Protein AF-A0AAD5PNC0-F1 (afdb_monomer)

Sequence (189 aa):
MVTRWDTAGAMARGTLNNCGHGKTPWGTYLGCEENWAYYFQTTGEGPALTAKELASRKRYGVAAAAPAAGSTKSVSQGWHTVSSTDDRFARWNLAAVGANAEKDFRNEANTFGFNVEIDPLAPNSTPAKRVAMGRFAHEAAVCSLPVAGQPLAFYMGCDARNEYIYKFVSTAVWDPRDVGGGWPLATST

Radius of gyration: 18.35 Å; Cα contacts (8 Å, |Δi|>4): 397; chains: 1; bounding box: 43×33×50 Å

Nearest PDB structures (foldseek):
  3zwu-assembly2_B  TM=8.966E-01  e=4.850E-12  Pseudomonas fluorescens Pf0-1
  3hb2-assembly1_P  TM=5.951E-01  e=4.866E+00  Dickeya chrysanthemi
  1go7-assembly1_P-2  TM=5.955E-01  e=5.175E+00  Dickeya chrysanthemi
  3hda-assembly1_P  TM=5.869E-01  e=6.624E+00  Dickeya chrysanthemi

pLDDT: mean 92.08, std 11.6, range [25.3, 98.81]

InterPro domains:
  IPR008557 Alkaline phosphatase PhoX [PF05787] (3-175)

Organism: NCBI:txid1820382

Structure (mmCIF, N/CA/C/O backbone):
data_AF-A0AAD5PNC0-F1
#
_entry.id   AF-A0AAD5PNC0-F1
#
loop_
_atom_site.group_PDB
_atom_site.id
_atom_site.type_symbol
_atom_site.label_atom_id
_atom_site.label_alt_id
_atom_site.label_comp_id
_atom_site.label_asym_id
_atom_site.label_entity_id
_atom_site.label_seq_id
_atom_site.pdbx_PDB_ins_code
_atom_site.Cartn_x
_atom_site.Cartn_y
_atom_site.Cartn_z
_atom_site.occupancy
_atom_site.B_iso_or_equiv
_atom_site.auth_seq_id
_atom_site.auth_comp_id
_atom_site.auth_asym_id
_atom_site.auth_atom_id
_atom_site.pdbx_PDB_model_num
ATOM 1 N N . MET A 1 1 ? 5.253 -10.882 0.617 1.00 87.56 1 MET A N 1
ATOM 2 C CA . MET A 1 1 ? 5.609 -10.961 -0.819 1.00 87.56 1 MET A CA 1
ATOM 3 C C . MET A 1 1 ? 7.112 -10.818 -0.970 1.00 87.56 1 MET A C 1
ATOM 5 O O . MET A 1 1 ? 7.642 -9.862 -0.433 1.00 87.56 1 MET A O 1
ATOM 9 N N . VAL A 1 2 ? 7.772 -11.728 -1.691 1.00 94.75 2 VAL A N 1
ATOM 10 C CA . VAL A 1 2 ? 9.229 -11.694 -1.917 1.00 94.75 2 VAL A CA 1
ATOM 11 C C . VAL A 1 2 ? 9.634 -10.461 -2.729 1.00 94.75 2 VAL A C 1
ATOM 13 O O . VAL A 1 2 ? 9.080 -10.232 -3.812 1.00 94.75 2 VAL A O 1
ATOM 16 N N . THR A 1 3 ? 10.620 -9.716 -2.235 1.00 95.38 3 THR A N 1
ATOM 17 C CA . THR A 1 3 ? 11.339 -8.655 -2.957 1.00 95.38 3 THR A CA 1
ATOM 18 C C . THR A 1 3 ? 12.850 -8.831 -2.784 1.00 95.38 3 THR A C 1
ATOM 20 O O . THR A 1 3 ? 13.307 -9.640 -1.977 1.00 95.38 3 THR A O 1
ATOM 23 N N . ARG A 1 4 ? 13.647 -8.041 -3.510 1.00 95.12 4 ARG A N 1
ATOM 24 C CA . ARG A 1 4 ? 15.101 -7.966 -3.311 1.00 95.12 4 ARG A CA 1
ATOM 25 C C . ARG A 1 4 ? 15.502 -7.457 -1.922 1.00 95.12 4 ARG A C 1
ATOM 27 O O . ARG A 1 4 ? 16.571 -7.814 -1.441 1.00 95.12 4 ARG A O 1
ATOM 34 N N . TRP A 1 5 ? 14.675 -6.622 -1.289 1.00 94.50 5 TRP A N 1
ATOM 35 C CA . TRP A 1 5 ? 14.937 -6.120 0.064 1.00 94.50 5 TRP A CA 1
ATOM 36 C C . TRP A 1 5 ? 14.574 -7.141 1.143 1.00 94.50 5 TRP A C 1
ATOM 38 O O . TRP A 1 5 ? 15.310 -7.290 2.114 1.00 94.50 5 TRP A O 1
ATOM 48 N N . ASP A 1 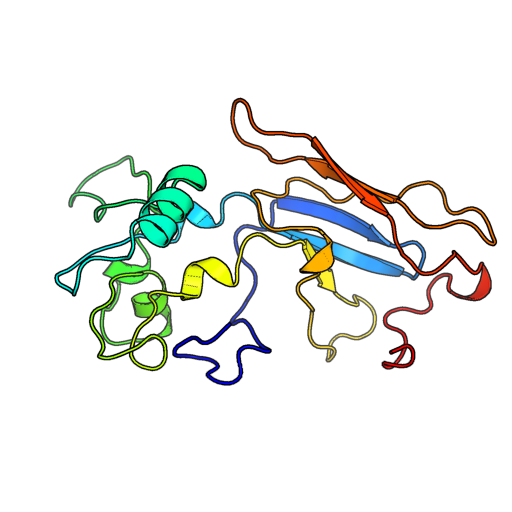6 ? 13.446 -7.829 0.977 1.00 95.56 6 ASP A N 1
ATOM 49 C CA . ASP A 1 6 ? 12.969 -8.819 1.933 1.00 95.56 6 ASP A CA 1
ATOM 50 C C . ASP A 1 6 ? 12.471 -10.078 1.221 1.00 95.56 6 ASP A C 1
ATOM 52 O O . ASP A 1 6 ? 11.394 -10.114 0.613 1.00 95.56 6 ASP A O 1
ATOM 56 N N . THR A 1 7 ? 13.264 -11.140 1.335 1.00 95.94 7 THR A N 1
ATOM 57 C CA . THR A 1 7 ? 12.972 -12.427 0.711 1.00 95.94 7 THR A CA 1
ATOM 58 C C . THR A 1 7 ? 11.982 -13.271 1.514 1.00 95.94 7 THR A C 1
ATOM 60 O O . THR A 1 7 ? 11.356 -14.159 0.941 1.00 95.94 7 THR A O 1
ATOM 63 N N . ALA A 1 8 ? 11.758 -12.971 2.800 1.00 95.50 8 ALA A N 1
ATOM 64 C CA . ALA A 1 8 ? 10.687 -13.585 3.590 1.00 95.50 8 ALA A CA 1
ATOM 65 C C . ALA A 1 8 ? 9.321 -12.954 3.267 1.00 95.50 8 ALA A C 1
ATOM 67 O O . ALA A 1 8 ? 8.271 -13.586 3.394 1.00 95.50 8 ALA A O 1
ATOM 68 N N . GLY A 1 9 ? 9.335 -11.704 2.800 1.00 92.56 9 GLY A N 1
ATOM 69 C CA . GLY A 1 9 ? 8.161 -10.974 2.352 1.00 92.56 9 GLY A CA 1
ATOM 70 C C .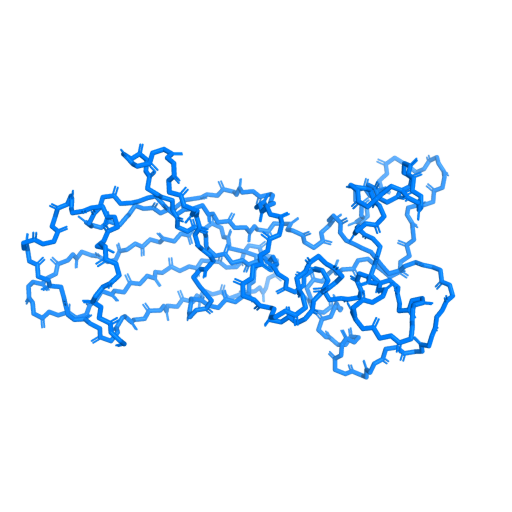 GLY A 1 9 ? 7.217 -10.544 3.473 1.00 92.56 9 GLY A C 1
ATOM 71 O O . GLY A 1 9 ? 6.010 -10.443 3.229 1.00 92.56 9 GLY A O 1
ATOM 72 N N . ALA A 1 10 ? 7.764 -10.314 4.662 1.00 91.81 10 ALA A N 1
ATOM 73 C CA . ALA A 1 10 ? 7.092 -9.783 5.840 1.00 91.81 10 ALA A CA 1
ATOM 74 C C . ALA A 1 10 ? 7.207 -8.249 5.950 1.00 91.81 10 ALA A C 1
ATOM 76 O O . ALA A 1 10 ? 6.440 -7.626 6.680 1.00 91.81 10 ALA A O 1
ATOM 77 N N . MET A 1 11 ? 8.139 -7.636 5.219 1.00 93.62 11 MET A N 1
ATOM 78 C CA . MET A 1 11 ? 8.547 -6.243 5.356 1.00 93.62 11 MET A CA 1
ATOM 79 C C . MET A 1 11 ? 8.482 -5.495 4.023 1.00 93.62 11 MET A C 1
ATOM 81 O O . MET A 1 11 ? 8.670 -6.049 2.941 1.00 93.62 11 MET A O 1
ATOM 85 N N . ALA A 1 12 ? 8.261 -4.187 4.122 1.00 94.38 12 ALA A N 1
ATOM 86 C CA . ALA A 1 12 ? 8.334 -3.245 3.013 1.00 94.38 12 ALA A CA 1
ATOM 87 C C . ALA A 1 12 ? 9.294 -2.107 3.372 1.00 94.38 12 ALA A C 1
ATOM 89 O O . ALA A 1 12 ? 9.428 -1.741 4.542 1.00 94.38 12 ALA A O 1
ATOM 90 N N . ARG A 1 13 ? 9.953 -1.511 2.373 1.00 94.12 13 ARG A N 1
ATOM 91 C CA . ARG A 1 13 ? 10.908 -0.419 2.600 1.00 94.12 13 ARG A CA 1
ATOM 92 C C . ARG A 1 13 ? 10.257 0.948 2.390 1.00 94.12 13 ARG A C 1
ATOM 94 O O . ARG A 1 13 ? 10.523 1.635 1.399 1.00 94.12 13 ARG A O 1
ATOM 101 N N . GLY A 1 14 ? 9.460 1.360 3.372 1.00 95.38 14 GLY A N 1
ATOM 102 C CA . GLY A 1 14 ? 8.904 2.708 3.490 1.00 95.38 14 GLY A CA 1
ATOM 103 C C . GLY A 1 14 ? 7.400 2.811 3.234 1.00 95.38 14 GLY A C 1
ATOM 104 O O . GLY A 1 14 ? 6.691 1.824 3.036 1.00 95.38 14 GLY A O 1
ATOM 105 N N . THR A 1 15 ? 6.931 4.053 3.250 1.00 97.50 15 THR A N 1
ATOM 106 C CA . THR A 1 15 ? 5.585 4.467 2.853 1.00 97.50 15 THR A CA 1
ATOM 107 C C . THR A 1 15 ? 5.706 5.554 1.793 1.00 97.50 15 THR A C 1
ATOM 109 O O . THR A 1 15 ? 6.701 6.283 1.788 1.00 97.50 15 THR A O 1
ATOM 112 N N . LEU A 1 16 ? 4.761 5.619 0.859 1.00 94.50 16 LEU A N 1
ATOM 113 C CA . LEU A 1 16 ? 4.877 6.474 -0.318 1.00 94.50 16 LEU A CA 1
ATOM 114 C C . LEU A 1 16 ? 3.578 7.201 -0.633 1.00 94.50 16 LEU A C 1
ATOM 116 O O . LEU A 1 16 ? 2.513 6.593 -0.637 1.00 94.50 16 LEU A O 1
ATOM 120 N N . ASN A 1 17 ? 3.716 8.482 -0.976 1.00 96.62 17 ASN A N 1
ATOM 121 C CA . ASN A 1 17 ? 2.627 9.353 -1.412 1.00 96.62 17 ASN A CA 1
ATOM 122 C C . ASN A 1 17 ? 1.400 9.264 -0.492 1.00 96.62 17 ASN A C 1
ATOM 124 O O . ASN A 1 17 ? 0.310 8.856 -0.895 1.00 96.62 17 ASN A O 1
ATOM 128 N N . ASN A 1 18 ? 1.651 9.555 0.785 1.00 97.81 18 ASN A N 1
ATOM 129 C CA . ASN A 1 18 ? 0.642 9.547 1.828 1.00 97.81 18 ASN A CA 1
ATOM 130 C C . ASN A 1 18 ? -0.300 10.742 1.638 1.00 97.81 18 ASN A C 1
ATOM 132 O O . ASN A 1 18 ? 0.151 11.878 1.777 1.00 97.81 18 ASN A O 1
ATOM 136 N N . CYS A 1 19 ? -1.567 10.474 1.320 1.00 97.19 19 CYS A N 1
ATOM 137 C CA . CYS A 1 19 ? -2.571 11.502 1.056 1.00 97.19 19 CYS A CA 1
ATOM 138 C C . CYS A 1 19 ? -3.332 11.870 2.341 1.00 97.19 19 CYS A C 1
ATOM 140 O O . CYS A 1 19 ? -2.773 12.499 3.243 1.00 97.19 19 CYS A O 1
ATOM 142 N N . GLY A 1 20 ? -4.592 11.458 2.461 1.00 97.44 20 GLY A N 1
ATOM 143 C CA . GLY A 1 20 ? -5.371 11.620 3.675 1.00 97.44 20 GLY A CA 1
ATOM 144 C C . GLY A 1 20 ? -5.015 10.598 4.752 1.00 97.44 20 GLY A C 1
ATOM 145 O O . GLY A 1 20 ? -3.956 9.956 4.768 1.00 97.44 20 GLY A O 1
ATOM 146 N N . HIS A 1 21 ? -5.913 10.488 5.727 1.00 98.19 21 HIS A N 1
ATOM 147 C CA . HIS A 1 21 ? -5.627 9.772 6.959 1.00 98.19 21 HIS A CA 1
ATOM 148 C C . HIS A 1 21 ? -6.852 9.098 7.574 1.00 98.19 21 HIS A C 1
ATOM 150 O O . HIS A 1 21 ? -7.992 9.268 7.139 1.00 98.19 21 HIS A O 1
ATOM 156 N N . GLY A 1 22 ? -6.585 8.340 8.630 1.00 98.00 22 GLY A N 1
ATOM 157 C CA . GLY A 1 22 ? -7.566 7.817 9.562 1.00 98.00 22 GLY A CA 1
ATOM 158 C C . GLY A 1 22 ? -7.067 7.926 10.995 1.00 98.00 22 GLY A C 1
ATOM 159 O O . GLY A 1 22 ? -5.863 7.955 11.257 1.00 98.00 22 GLY A O 1
ATOM 160 N N . LYS A 1 23 ? -8.008 7.960 11.934 1.00 96.94 23 LYS A N 1
ATOM 161 C CA . LYS A 1 23 ? -7.734 7.829 13.363 1.00 96.94 23 LYS A CA 1
ATOM 162 C C . LYS A 1 23 ? -8.461 6.599 13.873 1.00 96.94 23 LYS A C 1
ATOM 164 O O . LYS A 1 23 ? -9.669 6.465 13.665 1.00 96.94 23 LYS A O 1
ATOM 169 N N . THR A 1 24 ? -7.740 5.717 14.547 1.00 97.00 24 THR A N 1
ATOM 170 C CA . THR A 1 24 ? -8.355 4.558 15.190 1.00 97.00 24 THR A CA 1
ATOM 171 C C . THR A 1 24 ? -8.864 4.943 16.585 1.00 97.00 24 THR A C 1
ATOM 173 O O . THR A 1 24 ? -8.298 5.831 17.237 1.00 97.00 24 THR A O 1
ATOM 176 N N . PRO A 1 25 ? -9.938 4.306 17.082 1.00 95.31 25 PRO A N 1
ATOM 177 C CA . PRO A 1 25 ? -10.445 4.582 18.425 1.00 95.31 25 PRO A CA 1
ATOM 178 C C . PRO A 1 25 ? -9.477 4.113 19.525 1.00 95.31 25 PRO A C 1
ATOM 180 O O . PRO A 1 25 ? -9.522 4.639 20.636 1.00 95.31 25 PRO A O 1
ATOM 183 N N . TRP A 1 26 ? -8.553 3.200 19.204 1.00 95.31 26 TRP A N 1
ATOM 184 C CA . TRP A 1 26 ? -7.473 2.778 20.098 1.00 95.31 26 TRP A CA 1
ATOM 185 C C . TRP A 1 26 ? -6.240 3.699 20.073 1.00 95.31 26 TRP A C 1
ATOM 187 O O . TRP A 1 26 ? -5.290 3.468 20.810 1.00 95.31 26 TRP A O 1
ATOM 197 N N . GLY A 1 27 ? -6.259 4.800 19.314 1.00 95.38 27 GLY A N 1
ATOM 198 C CA . GLY A 1 27 ? -5.269 5.878 19.447 1.00 95.38 27 GLY A CA 1
ATOM 199 C C . GLY A 1 27 ? -4.085 5.829 18.478 1.00 95.38 27 GLY A C 1
ATOM 200 O O . GLY A 1 27 ? -3.122 6.565 18.672 1.00 95.38 27 GLY A O 1
ATOM 201 N N . THR A 1 28 ? -4.160 5.027 17.418 1.00 97.19 28 THR A N 1
ATOM 202 C CA . THR A 1 28 ? -3.161 4.998 16.339 1.00 97.19 28 THR A CA 1
ATOM 203 C C . THR A 1 28 ? -3.594 5.834 15.130 1.00 97.19 28 THR A C 1
ATOM 205 O O . THR A 1 28 ? -4.766 6.196 14.955 1.00 97.19 28 THR A O 1
ATOM 208 N N . TYR A 1 29 ? -2.615 6.171 14.293 1.00 97.62 29 TYR A N 1
ATOM 209 C CA . TYR A 1 29 ? -2.784 6.918 13.051 1.00 97.62 29 TYR A CA 1
ATOM 210 C C . TYR A 1 29 ? -2.754 5.974 11.849 1.00 97.62 29 TYR A C 1
ATOM 212 O O . TYR A 1 29 ? -1.918 5.076 11.793 1.00 97.62 29 TYR A O 1
ATOM 220 N N . LEU A 1 30 ? -3.621 6.208 10.864 1.00 98.38 30 LEU A N 1
ATOM 221 C CA . LEU A 1 30 ? -3.577 5.548 9.561 1.00 98.38 30 LEU A CA 1
ATOM 222 C C . LEU A 1 30 ? -3.129 6.557 8.501 1.00 98.38 30 LEU A C 1
ATOM 224 O O . LEU A 1 30 ? -3.835 7.528 8.248 1.00 98.38 30 LEU A O 1
ATOM 228 N N . GLY A 1 31 ? -1.981 6.318 7.870 1.00 98.31 31 GLY A N 1
ATOM 229 C CA . GLY A 1 31 ? -1.562 7.018 6.655 1.00 98.31 31 GLY A CA 1
ATOM 230 C C . GLY A 1 31 ? -2.006 6.250 5.413 1.00 98.31 31 GLY A C 1
ATOM 231 O O . GLY A 1 31 ? -1.842 5.033 5.363 1.00 98.31 31 GLY A O 1
ATOM 232 N N . CYS A 1 32 ? -2.536 6.946 4.409 1.00 98.69 32 CYS A N 1
ATOM 233 C CA . CYS A 1 32 ? -3.150 6.312 3.239 1.00 98.69 32 CYS A CA 1
ATOM 234 C C . CYS A 1 32 ? -2.257 6.476 2.003 1.00 98.69 32 CYS A C 1
ATOM 236 O O . CYS A 1 32 ? -1.975 7.600 1.600 1.00 98.69 32 CYS A O 1
ATOM 238 N N . GLU A 1 33 ? -1.749 5.378 1.438 1.00 98.69 33 GLU A N 1
ATOM 239 C CA . GLU A 1 33 ? -0.943 5.428 0.210 1.00 98.69 33 GLU A CA 1
ATOM 240 C C . GLU A 1 33 ? -1.842 5.500 -1.024 1.00 98.69 33 GLU A C 1
ATOM 242 O O . GLU A 1 33 ? -2.539 4.535 -1.349 1.00 98.69 33 GLU A O 1
ATOM 247 N N . GLU A 1 34 ? -1.785 6.620 -1.738 1.00 97.94 34 GLU A N 1
ATOM 248 C CA . GLU A 1 34 ? -2.728 6.929 -2.811 1.00 97.94 34 GLU A CA 1
ATOM 249 C C . GLU A 1 34 ? -2.067 6.771 -4.190 1.00 97.94 34 GLU A C 1
ATOM 251 O O . GLU A 1 34 ? -2.058 5.694 -4.789 1.00 97.94 34 GLU A O 1
ATOM 256 N N . ASN A 1 35 ? -1.410 7.824 -4.668 1.00 96.88 35 ASN A N 1
ATOM 257 C CA . ASN A 1 35 ? -0.776 7.894 -5.980 1.00 96.88 35 ASN A CA 1
ATOM 258 C C . ASN A 1 35 ? 0.626 7.236 -6.000 1.00 96.88 35 ASN A C 1
ATOM 260 O O . ASN A 1 35 ? 1.593 7.788 -6.534 1.00 96.88 35 ASN A O 1
ATOM 264 N N . TRP A 1 36 ? 0.767 6.052 -5.390 1.00 96.94 36 TRP A N 1
ATOM 265 C CA . TRP A 1 36 ? 2.033 5.307 -5.288 1.00 96.94 36 TRP A CA 1
ATOM 266 C C . TRP A 1 36 ? 2.512 4.767 -6.643 1.00 96.94 36 TRP A C 1
ATOM 268 O O . TRP A 1 36 ? 3.716 4.665 -6.876 1.00 96.94 36 TRP A O 1
ATOM 278 N N . ALA A 1 37 ? 1.591 4.439 -7.556 1.00 96.00 37 ALA A N 1
ATOM 279 C CA . ALA A 1 37 ? 1.919 3.823 -8.842 1.00 96.00 37 ALA A CA 1
ATOM 280 C C . ALA A 1 37 ? 2.788 4.727 -9.728 1.00 96.00 37 ALA A C 1
ATOM 282 O O . ALA A 1 37 ? 3.638 4.220 -10.457 1.00 96.00 37 ALA A O 1
ATOM 283 N N . TYR A 1 38 ? 2.644 6.051 -9.604 1.00 94.19 38 TYR A N 1
ATOM 284 C CA . TYR A 1 38 ? 3.400 7.034 -10.387 1.00 94.19 38 TYR A CA 1
ATOM 285 C C . TYR A 1 38 ? 4.884 7.103 -10.027 1.00 94.19 38 TYR A C 1
ATOM 287 O O . TYR A 1 38 ? 5.657 7.738 -10.732 1.00 94.19 38 TYR A O 1
ATOM 295 N N . TYR A 1 39 ? 5.326 6.463 -8.951 1.00 95.56 39 TYR A N 1
ATOM 296 C CA . TYR A 1 39 ? 6.754 6.382 -8.631 1.00 95.56 39 TYR A CA 1
ATOM 297 C C . TYR A 1 39 ? 7.419 5.186 -9.295 1.00 95.56 39 TYR A C 1
ATOM 299 O O . TYR A 1 39 ? 8.643 5.132 -9.378 1.00 95.56 39 TYR A O 1
ATOM 307 N N . PHE A 1 40 ? 6.615 4.236 -9.768 1.00 95.75 40 PHE A N 1
ATOM 308 C CA . PHE A 1 40 ? 7.084 3.004 -10.358 1.00 95.75 40 PHE A CA 1
ATOM 309 C C . PHE A 1 40 ? 6.898 2.993 -11.860 1.00 95.75 40 PHE A C 1
ATOM 311 O O . PHE A 1 40 ? 6.018 3.623 -12.446 1.00 95.75 40 PHE A O 1
ATOM 318 N N . GLN A 1 41 ? 7.736 2.191 -12.487 1.00 92.88 41 GLN A N 1
ATOM 319 C CA . GLN A 1 41 ? 7.752 2.055 -13.925 1.00 92.88 41 GLN A CA 1
ATOM 320 C C . GLN A 1 41 ? 8.426 0.754 -14.312 1.00 92.88 41 GLN A C 1
ATOM 322 O O . GLN A 1 41 ? 9.256 0.231 -13.578 1.00 92.88 41 GLN A O 1
ATOM 327 N N . THR A 1 42 ? 8.078 0.229 -15.476 1.00 89.50 42 THR A N 1
ATOM 328 C CA . THR A 1 42 ? 8.695 -0.982 -16.017 1.00 89.50 42 THR A CA 1
ATOM 329 C C . THR A 1 42 ? 9.610 -0.577 -17.166 1.00 89.50 42 THR A C 1
ATOM 331 O O . THR A 1 42 ? 9.104 -0.209 -18.220 1.00 89.50 42 THR A O 1
ATOM 334 N N . THR A 1 43 ? 10.933 -0.581 -16.968 1.00 80.62 43 THR A N 1
ATOM 335 C CA . THR A 1 43 ? 11.895 -0.136 -17.994 1.00 80.62 43 THR A CA 1
ATOM 336 C C . THR A 1 43 ? 13.113 -1.037 -18.122 1.00 80.62 43 THR A C 1
ATOM 338 O O . THR A 1 43 ? 13.647 -1.533 -17.137 1.00 80.62 43 THR A O 1
ATOM 341 N N . GLY A 1 44 ? 13.605 -1.196 -19.348 1.00 72.00 44 GLY A N 1
ATOM 342 C CA . GLY A 1 44 ? 14.739 -2.069 -19.651 1.00 72.00 44 GLY A CA 1
ATOM 343 C C . GLY A 1 44 ? 14.316 -3.448 -20.150 1.00 72.00 44 GLY A C 1
ATOM 344 O O . GLY A 1 44 ? 13.130 -3.780 -20.202 1.00 72.00 44 GLY A O 1
ATOM 345 N N . GLU A 1 45 ? 15.311 -4.228 -20.558 1.00 71.62 45 GLU A N 1
ATOM 346 C CA . GLU A 1 45 ? 15.129 -5.563 -21.121 1.00 71.62 45 GLU A CA 1
ATOM 347 C C . GLU A 1 45 ? 15.105 -6.619 -20.011 1.00 71.62 45 GLU A C 1
ATOM 349 O O . GLU A 1 45 ? 15.951 -6.640 -19.121 1.00 71.62 45 GLU A O 1
ATOM 354 N N . GLY A 1 46 ? 14.119 -7.506 -20.062 1.00 76.06 46 GLY A N 1
ATOM 355 C CA . GLY A 1 46 ? 13.978 -8.655 -19.175 1.00 76.06 46 GLY A CA 1
ATOM 356 C C . GLY A 1 46 ? 12.925 -9.612 -19.738 1.00 76.06 46 GLY A C 1
ATOM 357 O O . GLY A 1 46 ? 12.217 -9.247 -20.682 1.00 76.06 46 GLY A O 1
ATOM 358 N N . PRO A 1 47 ? 12.801 -10.839 -19.202 1.00 82.38 47 PRO A N 1
ATOM 359 C CA . PRO A 1 47 ? 11.709 -11.736 -19.544 1.00 82.38 47 PRO A CA 1
ATOM 360 C C . PRO A 1 47 ? 10.352 -11.037 -19.439 1.00 82.38 47 PRO A C 1
ATOM 362 O O . PRO A 1 47 ? 10.116 -10.201 -18.561 1.00 82.38 47 PRO A O 1
ATOM 365 N N . ALA A 1 48 ? 9.445 -11.421 -20.335 1.00 82.50 48 ALA A N 1
ATOM 366 C CA . ALA A 1 48 ? 8.077 -10.937 -20.306 1.00 82.50 48 ALA A CA 1
ATOM 367 C C . ALA A 1 48 ? 7.418 -11.289 -18.964 1.00 82.50 48 ALA A C 1
ATOM 369 O O . ALA A 1 48 ? 7.495 -12.423 -18.487 1.00 82.50 48 ALA A O 1
ATOM 370 N N . LEU A 1 49 ? 6.747 -10.303 -18.372 1.00 85.44 49 LEU A N 1
ATOM 371 C CA . LEU A 1 49 ? 5.893 -10.516 -17.210 1.00 85.44 49 LEU A CA 1
ATOM 372 C C . LEU A 1 49 ? 4.705 -11.399 -17.589 1.00 85.44 49 LEU A C 1
ATOM 374 O O . LEU A 1 49 ? 4.252 -11.414 -18.737 1.00 85.44 49 LEU A O 1
ATOM 378 N N . THR A 1 50 ? 4.144 -12.090 -16.605 1.00 90.69 50 THR A N 1
ATOM 379 C CA . THR A 1 50 ? 2.915 -12.853 -16.806 1.00 90.69 50 THR A CA 1
ATOM 380 C C . THR A 1 50 ? 1.754 -11.928 -17.183 1.00 90.69 50 THR A C 1
ATOM 382 O O . THR A 1 50 ? 1.699 -10.754 -16.802 1.00 90.69 50 THR A O 1
ATOM 385 N N . ALA A 1 51 ? 0.750 -12.473 -17.875 1.00 93.94 51 ALA A N 1
ATOM 386 C CA . ALA A 1 51 ? -0.4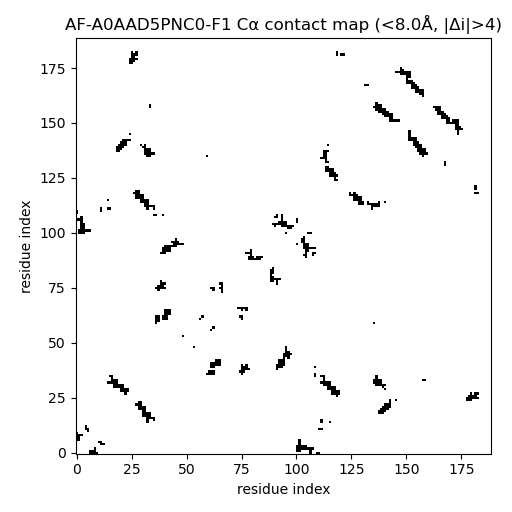50 -11.718 -18.239 1.00 93.94 51 ALA A CA 1
ATOM 387 C C . ALA A 1 51 ? -1.165 -11.106 -17.015 1.00 93.94 51 ALA A C 1
ATOM 389 O O . ALA A 1 51 ? -1.703 -10.003 -17.101 1.00 93.94 51 ALA A O 1
ATOM 390 N N . LYS A 1 52 ? -1.133 -11.789 -15.858 1.00 93.94 52 LYS A N 1
ATOM 391 C CA . LYS A 1 52 ? -1.716 -11.288 -14.603 1.00 93.94 52 LYS A CA 1
ATOM 392 C C . LYS A 1 52 ? -0.953 -10.081 -14.054 1.00 93.94 52 LYS A C 1
ATOM 394 O O . LYS A 1 52 ? -1.580 -9.112 -13.634 1.00 93.94 52 LYS A O 1
ATOM 399 N N . GLU A 1 53 ? 0.377 -10.114 -14.078 1.00 91.88 53 GLU A N 1
ATOM 400 C CA . GLU A 1 53 ? 1.209 -8.987 -13.639 1.00 91.88 53 GLU A CA 1
ATOM 401 C C . GLU A 1 53 ? 1.014 -7.769 -14.545 1.00 91.88 53 GLU A C 1
ATOM 403 O O . GLU A 1 53 ? 0.821 -6.664 -14.042 1.00 91.88 53 GLU A O 1
ATOM 408 N N . LEU A 1 54 ? 0.986 -7.970 -15.866 1.00 92.06 54 LEU A N 1
ATOM 409 C CA . LEU A 1 54 ? 0.723 -6.901 -16.834 1.00 92.06 54 LEU A CA 1
ATOM 410 C C . LEU A 1 54 ? -0.666 -6.288 -16.640 1.00 92.06 54 LEU A C 1
ATOM 412 O O . LEU A 1 54 ? -0.796 -5.064 -16.596 1.00 92.06 54 LEU A O 1
ATOM 416 N N . ALA A 1 55 ? -1.697 -7.122 -16.480 1.00 95.38 55 ALA A N 1
ATOM 417 C CA . ALA A 1 55 ? -3.060 -6.660 -16.234 1.00 95.38 55 ALA A CA 1
ATOM 418 C C . ALA A 1 55 ? -3.165 -5.862 -14.925 1.00 95.38 55 ALA A C 1
ATOM 420 O O . ALA A 1 55 ? -3.767 -4.789 -14.912 1.00 95.38 55 ALA A O 1
ATOM 421 N N . SER A 1 56 ? -2.533 -6.342 -13.848 1.00 95.00 56 SER A N 1
ATOM 422 C CA . SER A 1 56 ? -2.480 -5.644 -12.559 1.00 95.00 56 SER A CA 1
ATOM 423 C C . SER A 1 56 ? -1.769 -4.292 -12.678 1.00 95.00 56 SER A C 1
ATOM 425 O O . SER A 1 56 ? -2.343 -3.260 -12.334 1.00 95.00 56 SER A O 1
ATOM 427 N N . ARG A 1 57 ? -0.554 -4.259 -13.246 1.00 94.31 57 ARG A N 1
ATOM 428 C CA . ARG A 1 57 ? 0.223 -3.019 -13.436 1.00 94.31 57 ARG A CA 1
ATOM 429 C C . ARG A 1 57 ? -0.542 -1.993 -14.269 1.00 94.31 57 ARG A C 1
ATOM 431 O O . ARG A 1 57 ? -0.592 -0.826 -13.890 1.00 94.31 57 ARG A O 1
ATOM 438 N N . LYS A 1 58 ? -1.192 -2.438 -15.349 1.00 94.56 58 LYS A N 1
ATOM 439 C CA . LYS A 1 58 ? -2.046 -1.586 -16.184 1.00 94.56 58 LYS A CA 1
ATOM 440 C C . LYS A 1 58 ? -3.243 -1.042 -15.405 1.00 94.56 58 LYS A C 1
ATOM 442 O O . LYS A 1 58 ? -3.537 0.141 -15.531 1.00 94.56 58 LYS A O 1
ATOM 447 N N . ARG A 1 59 ? -3.916 -1.873 -14.598 1.00 96.19 59 ARG A N 1
ATOM 448 C CA . ARG A 1 59 ? -5.067 -1.448 -13.786 1.00 96.19 59 ARG A CA 1
ATOM 449 C C . ARG A 1 59 ? -4.691 -0.362 -12.779 1.00 96.19 59 ARG A C 1
ATOM 451 O O . ARG A 1 59 ? -5.444 0.587 -12.630 1.00 96.19 59 ARG A O 1
ATOM 458 N N . TYR A 1 60 ? -3.533 -0.478 -12.136 1.00 95.94 60 TYR A N 1
ATOM 459 C CA . TYR A 1 60 ? -3.058 0.531 -11.184 1.00 95.94 60 TYR A CA 1
ATOM 460 C C . TYR A 1 60 ? -2.352 1.732 -11.833 1.00 95.94 60 TYR A C 1
ATOM 462 O O . TYR A 1 60 ? -1.911 2.623 -11.119 1.00 95.94 60 TYR A O 1
ATOM 470 N N . GLY A 1 61 ? -2.207 1.769 -13.162 1.00 94.62 61 GLY A N 1
ATOM 471 C CA . GLY A 1 61 ? -1.580 2.899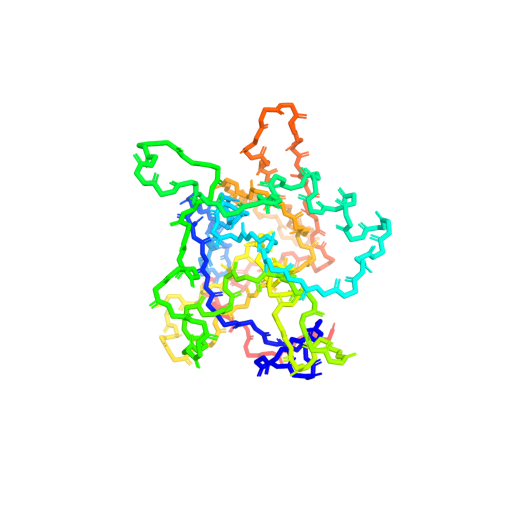 -13.855 1.00 94.62 61 GLY A CA 1
ATOM 472 C C . GLY A 1 61 ? -0.054 2.974 -13.726 1.00 94.62 61 GLY A C 1
ATOM 473 O O . GLY A 1 61 ? 0.516 4.049 -13.887 1.00 94.62 61 GLY A O 1
ATOM 474 N N . VAL A 1 62 ? 0.629 1.853 -13.463 1.00 95.00 62 VAL A N 1
ATOM 475 C CA . VAL A 1 62 ? 2.102 1.813 -13.467 1.00 95.00 62 VAL A CA 1
ATOM 476 C C . VAL A 1 62 ? 2.617 2.084 -14.881 1.00 95.00 62 VAL A C 1
ATOM 478 O O . VAL A 1 62 ? 2.191 1.437 -15.841 1.00 95.00 62 VAL A O 1
ATOM 481 N N . ALA A 1 63 ? 3.568 3.009 -15.013 1.00 92.56 63 ALA A N 1
ATOM 482 C CA . ALA A 1 63 ? 4.110 3.386 -16.311 1.00 92.56 63 ALA A CA 1
ATOM 483 C C . ALA A 1 63 ? 4.850 2.215 -16.990 1.00 92.56 63 ALA A C 1
ATOM 485 O O . ALA A 1 63 ? 5.661 1.516 -16.378 1.00 92.56 63 ALA A O 1
ATOM 486 N N . ALA A 1 64 ? 4.593 2.017 -18.283 1.00 89.19 64 ALA A N 1
ATOM 487 C CA . ALA A 1 64 ? 5.214 0.958 -19.085 1.00 89.19 64 ALA A CA 1
ATOM 488 C C . ALA A 1 64 ? 6.524 1.387 -19.776 1.00 89.19 64 ALA A C 1
ATOM 490 O O . ALA A 1 64 ? 7.134 0.585 -20.474 1.00 89.19 64 ALA A O 1
ATOM 491 N N . ALA A 1 65 ? 6.928 2.651 -19.626 1.00 84.00 65 ALA A N 1
ATOM 492 C CA . ALA A 1 65 ? 8.131 3.209 -20.232 1.00 84.00 65 ALA A CA 1
ATOM 493 C C . ALA A 1 65 ? 8.718 4.324 -19.354 1.00 84.00 65 ALA A C 1
ATOM 495 O O . ALA A 1 65 ? 8.019 4.898 -18.514 1.00 84.00 65 ALA A O 1
ATOM 496 N N . ALA A 1 66 ? 10.002 4.630 -19.565 1.00 81.44 66 ALA A N 1
ATOM 497 C CA . ALA A 1 66 ? 10.674 5.736 -18.892 1.00 81.44 66 ALA A CA 1
ATOM 498 C C . ALA A 1 66 ? 10.090 7.077 -19.368 1.00 81.44 66 ALA A C 1
ATOM 500 O O . ALA A 1 66 ? 9.683 7.183 -20.530 1.00 81.44 66 ALA A O 1
ATOM 501 N N . PRO A 1 67 ? 10.105 8.122 -18.522 1.00 84.69 67 PRO A N 1
ATOM 502 C CA . PRO A 1 67 ? 9.889 9.483 -18.991 1.00 84.69 67 PRO A CA 1
ATOM 503 C C . PRO A 1 67 ? 10.887 9.811 -20.110 1.00 84.69 67 PRO A C 1
ATOM 505 O O . PRO A 1 67 ? 12.087 9.575 -19.960 1.00 84.69 67 PRO A O 1
ATOM 508 N N . ALA A 1 68 ? 10.405 10.353 -21.230 1.00 83.75 68 ALA A N 1
ATOM 509 C CA . ALA A 1 68 ? 11.287 10.810 -22.299 1.00 83.75 68 ALA A CA 1
ATOM 510 C C . ALA A 1 68 ? 12.188 11.948 -21.792 1.00 83.75 68 ALA A C 1
ATOM 512 O O . ALA A 1 68 ? 11.733 12.833 -21.059 1.00 83.75 68 ALA A O 1
ATOM 513 N N . ALA A 1 69 ? 13.460 11.936 -22.197 1.00 83.00 69 ALA A N 1
ATOM 514 C CA . ALA A 1 69 ? 14.399 12.997 -21.851 1.00 83.00 69 ALA A CA 1
ATOM 515 C C . ALA A 1 69 ? 13.853 14.365 -22.300 1.00 83.00 69 ALA A C 1
ATOM 517 O O . ALA A 1 69 ? 13.386 14.516 -23.427 1.00 83.00 69 ALA A O 1
ATOM 518 N N . GLY A 1 70 ? 13.890 15.353 -21.403 1.00 83.62 70 GLY A N 1
ATOM 519 C CA . GLY A 1 70 ? 13.375 16.700 -21.667 1.00 83.62 70 GLY A CA 1
ATOM 520 C C . GLY A 1 70 ? 11.851 16.853 -21.578 1.00 83.62 70 GLY A C 1
ATOM 521 O O . GLY A 1 70 ? 11.348 17.946 -21.830 1.00 83.62 70 GLY A O 1
ATOM 522 N N . SER A 1 71 ? 11.101 15.809 -21.205 1.00 84.44 71 SER A N 1
ATOM 523 C CA . SER A 1 71 ? 9.656 15.946 -21.009 1.00 84.44 71 SER A CA 1
ATOM 524 C C . SER A 1 71 ? 9.323 16.808 -19.787 1.00 84.44 71 SER A C 1
ATOM 526 O O . SER A 1 71 ? 9.860 16.602 -18.702 1.00 84.44 71 SER A O 1
ATOM 528 N N . THR A 1 72 ? 8.372 17.731 -19.941 1.00 84.56 72 THR A N 1
ATOM 529 C CA . THR A 1 72 ? 7.816 18.543 -18.842 1.00 84.56 72 THR A CA 1
ATOM 530 C C . THR A 1 72 ? 6.595 17.899 -18.181 1.00 84.56 72 THR A C 1
ATOM 532 O O . THR A 1 72 ? 6.078 18.419 -17.194 1.00 84.56 72 THR A O 1
ATOM 535 N N . LYS A 1 73 ? 6.115 16.768 -18.720 1.00 84.69 73 LYS A N 1
ATOM 536 C CA . LYS A 1 73 ? 5.000 15.978 -18.179 1.00 84.69 73 LYS A CA 1
ATOM 537 C C . LYS A 1 73 ? 5.296 14.489 -18.304 1.00 84.69 73 LYS A C 1
ATOM 539 O O . LYS A 1 73 ? 5.773 14.025 -19.336 1.00 84.69 73 LYS A O 1
ATOM 544 N N . SER A 1 74 ? 4.986 13.723 -17.269 1.00 85.62 74 SER A N 1
ATOM 545 C CA . SER A 1 74 ? 5.206 12.280 -17.267 1.00 85.62 74 SER A CA 1
ATOM 546 C C . SER A 1 74 ? 4.176 11.580 -16.392 1.00 85.62 74 SER A C 1
ATOM 548 O O . SER A 1 74 ? 3.692 12.149 -15.419 1.00 85.62 74 SER A O 1
ATOM 550 N N . VAL A 1 75 ? 3.865 10.335 -16.750 1.00 85.12 75 VAL A N 1
ATOM 551 C CA . VAL A 1 75 ? 3.065 9.410 -15.930 1.00 85.12 75 VAL A CA 1
ATOM 552 C C . VAL A 1 75 ? 3.870 8.807 -14.772 1.00 85.12 75 VAL A C 1
ATOM 554 O O . VAL A 1 75 ? 3.290 8.271 -13.836 1.00 85.12 75 VAL A O 1
ATOM 557 N N . SER A 1 76 ? 5.204 8.886 -14.843 1.00 88.88 76 SER A N 1
ATOM 558 C CA . SER A 1 76 ? 6.141 8.426 -13.813 1.00 88.88 76 SER A CA 1
ATOM 559 C C . SER A 1 76 ? 7.006 9.581 -13.299 1.00 88.88 76 SER A C 1
ATOM 561 O O . SER A 1 76 ? 7.452 10.415 -14.091 1.00 88.88 76 SER A O 1
ATOM 563 N N . GLN A 1 77 ? 7.312 9.577 -12.001 1.00 91.50 77 GLN A N 1
ATOM 564 C CA . GLN A 1 77 ? 8.251 10.489 -11.334 1.00 91.50 77 GLN A CA 1
ATOM 565 C C . GLN A 1 77 ? 9.711 10.251 -11.748 1.00 91.50 77 GLN A C 1
ATOM 567 O O . GLN A 1 77 ? 10.575 11.089 -11.504 1.00 91.50 77 GLN A O 1
ATOM 572 N N . GLY A 1 78 ? 10.013 9.100 -12.355 1.00 91.25 78 GLY A N 1
ATOM 573 C CA . GLY A 1 78 ? 11.330 8.820 -12.917 1.00 91.25 78 GLY A CA 1
ATOM 574 C C . GLY A 1 78 ? 12.437 8.563 -11.895 1.00 91.25 78 GLY A C 1
ATOM 575 O O . GLY A 1 78 ? 13.586 8.534 -12.294 1.00 91.25 78 GLY A O 1
ATOM 576 N N . TRP A 1 79 ? 12.157 8.309 -10.614 1.00 93.31 79 TRP A N 1
ATOM 577 C CA . TRP A 1 79 ? 13.193 8.204 -9.565 1.00 93.31 79 TRP A CA 1
ATOM 578 C C . TRP A 1 79 ? 14.301 7.170 -9.825 1.00 93.31 79 TRP A C 1
ATOM 580 O O . TRP A 1 79 ? 15.432 7.350 -9.379 1.00 93.31 79 TRP A O 1
ATOM 590 N N . HIS A 1 80 ? 14.010 6.119 -10.591 1.00 91.88 80 HIS A N 1
ATOM 591 C CA . HIS A 1 80 ? 15.017 5.158 -11.052 1.00 91.88 80 HIS A CA 1
ATOM 592 C C . HIS A 1 80 ? 16.104 5.746 -11.981 1.00 91.88 80 HIS A C 1
ATOM 594 O O . HIS A 1 80 ? 17.145 5.115 -12.139 1.00 91.88 80 HIS A O 1
ATOM 600 N N . THR A 1 81 ? 15.897 6.917 -12.609 1.00 90.88 81 THR A N 1
ATOM 601 C CA . THR A 1 81 ? 16.859 7.500 -13.565 1.00 90.88 81 THR A CA 1
ATOM 602 C C . THR A 1 81 ? 18.108 8.043 -12.884 1.00 90.88 81 THR A C 1
ATOM 604 O O . THR A 1 81 ? 19.111 8.267 -13.554 1.00 90.88 81 THR A O 1
ATOM 607 N N . VAL A 1 82 ? 18.062 8.252 -11.565 1.00 92.00 82 VAL A N 1
ATOM 608 C CA . VAL A 1 82 ? 19.188 8.793 -10.796 1.00 92.00 82 VAL A CA 1
ATOM 609 C C . VAL A 1 82 ? 20.347 7.797 -10.744 1.00 92.00 82 VAL A C 1
ATOM 611 O O . VAL A 1 82 ? 21.505 8.186 -10.870 1.00 92.00 82 VAL A O 1
ATOM 614 N N . SER A 1 83 ? 20.053 6.509 -10.552 1.00 92.50 83 SER A N 1
ATOM 615 C CA . SER A 1 83 ? 21.057 5.446 -10.551 1.00 92.50 83 SER A CA 1
ATOM 616 C C . SER A 1 83 ? 20.409 4.082 -10.762 1.00 92.50 83 SER A C 1
ATOM 618 O O . SER A 1 83 ? 19.421 3.748 -10.108 1.00 92.50 83 SER A O 1
ATOM 620 N N . SER A 1 84 ? 21.017 3.264 -11.622 1.00 89.69 84 SER A N 1
ATOM 621 C CA . SER A 1 84 ? 20.633 1.866 -11.837 1.00 89.69 84 SER A CA 1
ATOM 622 C C . SER A 1 84 ? 21.334 0.880 -10.896 1.00 89.69 84 SER A C 1
ATOM 624 O O . SER A 1 84 ? 21.016 -0.305 -10.929 1.00 89.69 84 SER A O 1
ATOM 626 N N . THR A 1 85 ? 22.298 1.333 -10.088 1.00 91.38 85 THR A N 1
ATOM 627 C CA . THR A 1 85 ? 23.120 0.470 -9.216 1.00 91.38 85 THR A CA 1
ATOM 628 C C . THR A 1 85 ? 22.975 0.782 -7.731 1.00 91.38 85 THR A C 1
ATOM 630 O O . THR A 1 85 ? 23.384 -0.022 -6.899 1.00 91.38 85 THR A O 1
ATOM 633 N N . ASP A 1 86 ? 22.422 1.942 -7.381 1.00 95.56 86 ASP A N 1
ATOM 634 C CA . ASP A 1 86 ? 22.057 2.274 -6.007 1.00 95.56 86 ASP A CA 1
ATOM 635 C C . ASP A 1 86 ? 20.593 1.902 -5.764 1.00 95.56 86 ASP A C 1
ATOM 637 O O . ASP A 1 86 ? 19.680 2.521 -6.313 1.00 95.56 86 ASP A O 1
ATOM 641 N N . ASP A 1 87 ? 20.370 0.910 -4.903 1.00 94.94 87 ASP A N 1
ATOM 642 C CA . ASP A 1 87 ? 19.048 0.365 -4.581 1.00 94.94 87 ASP A CA 1
ATOM 643 C C . ASP A 1 87 ? 18.078 1.404 -3.976 1.00 94.94 87 ASP A C 1
ATOM 645 O O . ASP A 1 87 ? 16.869 1.171 -3.953 1.00 94.94 87 ASP A O 1
ATOM 649 N N . ARG A 1 88 ? 18.549 2.579 -3.524 1.00 94.56 88 ARG A N 1
ATOM 650 C CA . ARG A 1 88 ? 17.665 3.706 -3.156 1.00 94.56 88 ARG A CA 1
ATOM 651 C C . ARG A 1 88 ? 16.886 4.251 -4.358 1.00 94.56 88 ARG A C 1
ATOM 653 O O . ARG A 1 88 ? 15.768 4.738 -4.183 1.00 94.56 88 ARG A O 1
ATOM 660 N N . PHE A 1 89 ? 17.463 4.149 -5.555 1.00 94.94 89 PHE A N 1
ATOM 661 C CA . PHE A 1 89 ? 16.906 4.643 -6.814 1.00 94.94 89 PHE A CA 1
ATOM 662 C C . PHE A 1 89 ? 16.498 3.492 -7.743 1.00 94.94 89 PHE A C 1
ATOM 664 O O . PHE A 1 89 ? 15.389 3.491 -8.273 1.00 94.94 89 PHE A O 1
ATOM 671 N N . ALA A 1 90 ? 17.326 2.456 -7.880 1.00 94.38 90 ALA A N 1
ATOM 672 C CA . ALA A 1 90 ? 17.062 1.334 -8.781 1.00 94.38 90 ALA A CA 1
ATOM 673 C C . ALA A 1 90 ? 15.735 0.611 -8.472 1.00 94.38 90 ALA A C 1
ATOM 675 O O . ALA A 1 90 ? 15.070 0.123 -9.386 1.00 94.38 90 ALA A O 1
ATOM 676 N N . ARG A 1 91 ? 15.296 0.622 -7.203 1.00 95.19 91 ARG A N 1
ATOM 677 C CA . ARG A 1 91 ? 14.050 -0.014 -6.740 1.00 95.19 91 ARG A CA 1
ATOM 678 C C . ARG A 1 91 ? 12.763 0.477 -7.398 1.00 95.19 91 ARG A C 1
ATOM 680 O O . ARG A 1 91 ? 11.744 -0.204 -7.350 1.00 95.19 91 ARG A O 1
ATOM 687 N N . TRP A 1 92 ? 12.795 1.655 -8.013 1.00 95.44 92 TRP A N 1
ATOM 688 C CA . TRP A 1 92 ? 11.631 2.243 -8.678 1.00 95.44 92 TRP A CA 1
ATOM 689 C C . TRP A 1 92 ? 11.433 1.709 -10.109 1.00 95.44 92 TRP A C 1
ATOM 691 O O . TRP A 1 92 ? 10.418 1.999 -10.745 1.00 95.44 92 TRP A O 1
ATOM 701 N N . ASN A 1 93 ? 12.372 0.893 -10.608 1.00 94.50 93 ASN A N 1
ATOM 702 C CA . ASN A 1 93 ? 12.244 0.153 -11.858 1.00 94.50 93 ASN A CA 1
ATOM 703 C C . ASN A 1 93 ? 11.810 -1.302 -11.607 1.00 94.50 93 ASN A C 1
ATOM 705 O O . ASN A 1 93 ? 12.535 -2.095 -11.019 1.00 94.50 93 ASN A O 1
ATOM 709 N N . LEU A 1 94 ? 10.643 -1.672 -12.126 1.00 94.69 94 LEU A N 1
ATOM 710 C CA . LEU A 1 94 ? 10.009 -2.976 -11.951 1.00 94.69 94 LEU A CA 1
ATOM 711 C C . LEU A 1 94 ? 10.330 -3.988 -13.063 1.00 94.69 94 LEU A C 1
ATOM 713 O O . LEU A 1 94 ? 9.587 -4.970 -13.227 1.00 94.69 94 LEU A O 1
ATOM 717 N N . ALA A 1 95 ? 11.345 -3.738 -13.890 1.00 92.12 95 ALA A N 1
ATOM 718 C CA . ALA A 1 95 ? 11.774 -4.709 -14.887 1.00 92.12 95 ALA A CA 1
ATOM 719 C C . ALA A 1 95 ? 12.346 -5.972 -14.233 1.00 92.12 95 ALA A C 1
ATOM 721 O O . ALA A 1 95 ? 13.074 -5.926 -13.241 1.00 92.12 95 ALA A O 1
ATOM 722 N N . ALA A 1 96 ? 12.000 -7.114 -14.820 1.00 92.38 96 ALA A N 1
ATOM 723 C CA . ALA A 1 96 ? 12.374 -8.441 -14.353 1.00 92.38 96 ALA A CA 1
ATOM 724 C C . ALA A 1 96 ? 13.805 -8.817 -14.784 1.00 92.38 96 ALA A C 1
ATOM 726 O O . ALA A 1 96 ? 14.008 -9.859 -15.392 1.00 92.38 96 ALA A O 1
ATOM 727 N N . VAL A 1 97 ? 14.790 -7.954 -14.528 1.00 90.94 97 VAL A N 1
ATOM 728 C CA . VAL A 1 97 ? 16.171 -8.088 -15.039 1.00 90.94 97 VAL A CA 1
ATOM 729 C C . VAL A 1 97 ? 16.979 -9.219 -14.385 1.00 90.94 97 VAL A C 1
ATOM 731 O O . VAL A 1 97 ? 18.008 -9.632 -14.913 1.00 90.94 97 VAL A O 1
ATOM 734 N N . GLY A 1 98 ? 16.546 -9.712 -13.225 1.00 90.25 98 GLY A N 1
ATOM 735 C CA . GLY A 1 98 ? 17.189 -10.800 -12.495 1.00 90.25 98 GLY A CA 1
ATOM 736 C C . GLY A 1 98 ? 16.585 -12.173 -12.800 1.00 90.25 98 GLY A C 1
ATOM 737 O O . GLY A 1 98 ? 15.546 -12.308 -13.445 1.00 90.25 98 GLY A O 1
ATOM 738 N N . ALA A 1 99 ? 17.203 -13.227 -12.261 1.00 91.62 99 ALA A N 1
ATOM 739 C CA . ALA A 1 99 ? 16.679 -14.591 -12.384 1.00 91.62 99 ALA A CA 1
ATOM 740 C C . ALA A 1 99 ? 15.324 -14.779 -11.668 1.00 91.62 99 ALA A C 1
ATOM 742 O O . ALA A 1 99 ? 14.509 -15.601 -12.079 1.00 91.62 99 ALA A O 1
ATOM 743 N N . ASN A 1 100 ? 15.076 -14.024 -10.594 1.00 93.00 100 ASN A N 1
ATOM 744 C CA . ASN A 1 100 ? 13.851 -14.072 -9.798 1.00 93.00 100 ASN A CA 1
ATOM 745 C C . ASN A 1 100 ? 13.642 -12.751 -9.025 1.00 93.00 100 ASN A C 1
ATOM 747 O O . ASN A 1 100 ? 14.477 -11.846 -9.083 1.00 93.00 100 ASN A O 1
ATOM 751 N N . ALA A 1 101 ? 12.540 -12.660 -8.275 1.00 93.94 101 ALA A N 1
ATOM 752 C CA . ALA A 1 101 ? 12.162 -11.468 -7.509 1.00 93.94 101 ALA A CA 1
ATOM 753 C C . ALA A 1 101 ? 13.078 -11.142 -6.310 1.00 93.94 101 ALA A C 1
ATOM 755 O O . ALA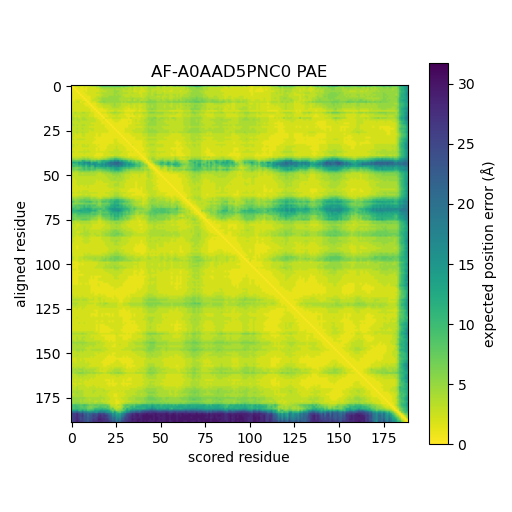 A 1 101 ? 12.955 -10.063 -5.741 1.00 93.94 101 ALA A O 1
ATOM 756 N N . GLU A 1 102 ? 13.991 -12.036 -5.920 1.00 95.62 102 GLU A N 1
ATOM 757 C CA . GLU A 1 102 ? 15.028 -11.738 -4.920 1.00 95.62 102 GLU A CA 1
ATOM 758 C C . GLU A 1 102 ? 16.211 -10.985 -5.543 1.00 95.62 102 GLU A C 1
ATOM 760 O O . GLU A 1 102 ? 17.042 -10.414 -4.837 1.00 95.62 102 GLU A O 1
ATOM 765 N N . LYS A 1 103 ? 16.342 -11.026 -6.876 1.00 94.38 103 LYS A N 1
ATOM 766 C CA . LYS A 1 103 ? 17.473 -10.450 -7.616 1.00 94.38 103 LYS A CA 1
ATOM 767 C C . LYS A 1 103 ? 17.116 -9.179 -8.380 1.00 94.38 103 LYS A C 1
ATOM 769 O O . LYS A 1 103 ? 18.022 -8.537 -8.902 1.00 94.38 103 LYS A O 1
ATOM 774 N N . ASP A 1 104 ? 15.857 -8.760 -8.376 1.00 94.38 104 ASP A N 1
ATOM 775 C CA . ASP A 1 104 ? 15.403 -7.486 -8.936 1.00 94.38 104 ASP A CA 1
ATOM 776 C C . ASP A 1 104 ? 14.187 -6.924 -8.185 1.00 94.38 104 ASP A C 1
ATOM 778 O O . ASP A 1 104 ? 13.762 -7.447 -7.158 1.00 94.38 104 ASP A O 1
ATOM 782 N N . PHE A 1 105 ? 13.638 -5.824 -8.691 1.00 95.50 105 PHE A N 1
ATOM 783 C CA . PHE A 1 105 ? 12.574 -5.072 -8.036 1.00 95.50 105 PHE A CA 1
ATOM 784 C C . PHE A 1 105 ? 11.204 -5.271 -8.684 1.00 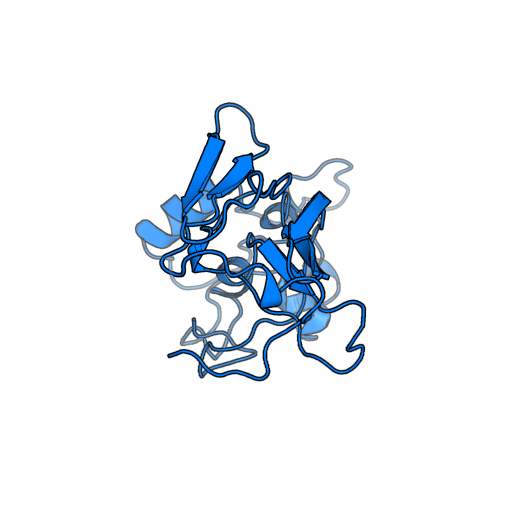95.50 105 PHE A C 1
ATOM 786 O O . PHE A 1 105 ? 10.296 -4.473 -8.462 1.00 95.50 105 PHE A O 1
ATOM 793 N N . ARG A 1 106 ? 10.993 -6.353 -9.451 1.00 94.56 106 ARG A N 1
ATOM 794 C CA . ARG A 1 106 ? 9.724 -6.591 -10.170 1.00 94.56 106 ARG A CA 1
ATOM 795 C C . ARG A 1 106 ? 8.480 -6.595 -9.267 1.00 94.56 106 ARG A C 1
ATOM 797 O O . ARG A 1 106 ? 7.381 -6.306 -9.740 1.00 94.56 106 ARG A O 1
ATOM 804 N N . ASN A 1 107 ? 8.657 -6.901 -7.982 1.00 95.62 107 ASN A N 1
ATOM 805 C CA . ASN A 1 107 ? 7.592 -6.950 -6.982 1.00 95.62 107 ASN A CA 1
ATOM 806 C C . ASN A 1 107 ? 7.522 -5.711 -6.079 1.00 95.62 107 ASN A C 1
ATOM 808 O O . ASN A 1 107 ? 6.602 -5.632 -5.271 1.00 95.62 107 ASN A O 1
ATOM 812 N N . GLU A 1 108 ? 8.439 -4.745 -6.194 1.00 96.62 108 GLU A N 1
ATOM 813 C CA . GLU A 1 108 ? 8.563 -3.648 -5.221 1.00 96.62 108 GLU A CA 1
ATOM 814 C C . GLU A 1 108 ? 7.253 -2.858 -5.084 1.00 96.62 108 GLU A C 1
ATOM 816 O O . GLU A 1 108 ? 6.754 -2.660 -3.976 1.00 96.62 108 GLU A O 1
ATOM 821 N N . ALA A 1 109 ? 6.617 -2.510 -6.207 1.00 96.38 109 ALA A N 1
ATOM 822 C CA . ALA A 1 109 ? 5.353 -1.771 -6.220 1.00 96.38 109 ALA A CA 1
ATOM 823 C C . ALA A 1 109 ? 4.208 -2.486 -5.488 1.00 96.38 109 ALA A C 1
ATOM 825 O O . ALA A 1 109 ? 3.311 -1.836 -4.953 1.00 96.38 109 ALA A O 1
ATOM 826 N N . ASN A 1 110 ? 4.224 -3.817 -5.424 1.00 96.44 110 ASN A N 1
ATOM 827 C CA . ASN A 1 110 ? 3.181 -4.591 -4.751 1.00 96.44 110 ASN A CA 1
ATOM 828 C C . ASN A 1 110 ? 3.236 -4.459 -3.218 1.00 96.44 110 ASN A C 1
ATOM 830 O O . ASN A 1 110 ? 2.309 -4.898 -2.543 1.00 96.44 110 ASN A O 1
ATOM 834 N N . THR A 1 111 ? 4.290 -3.846 -2.672 1.00 97.25 111 THR A N 1
ATOM 835 C CA . THR A 1 111 ? 4.427 -3.539 -1.239 1.00 97.25 111 THR A CA 1
ATOM 836 C C . THR A 1 111 ? 3.835 -2.174 -0.843 1.00 97.25 111 THR A C 1
ATOM 838 O O . THR A 1 111 ? 3.807 -1.834 0.340 1.00 97.25 111 THR A O 1
ATOM 841 N N . PHE A 1 112 ? 3.311 -1.426 -1.823 1.00 98.12 112 PHE A N 1
ATOM 842 C CA . PHE A 1 112 ? 2.683 -0.109 -1.670 1.00 98.12 112 PHE A CA 1
ATOM 843 C C . PHE A 1 112 ? 1.200 -0.141 -2.046 1.00 98.12 112 PHE A C 1
ATOM 845 O O . PHE A 1 112 ? 0.744 -1.069 -2.721 1.00 98.12 112 PHE A O 1
ATOM 852 N N . GLY A 1 113 ? 0.468 0.894 -1.640 1.00 98.25 113 GLY A N 1
ATOM 853 C CA . GLY A 1 113 ? -0.964 1.051 -1.890 1.00 98.25 113 GLY A CA 1
ATOM 854 C C . GLY A 1 113 ? -1.830 0.513 -0.771 1.00 98.25 113 GLY A C 1
ATOM 855 O O . GLY A 1 113 ? -2.915 0.003 -1.029 1.00 98.25 113 GLY A O 1
ATOM 856 N N . PHE A 1 114 ? -1.331 0.566 0.460 1.00 98.50 114 PHE A N 1
ATOM 857 C CA . PHE A 1 114 ? -2.054 0.124 1.644 1.00 98.50 114 PHE A CA 1
ATOM 858 C C . PHE A 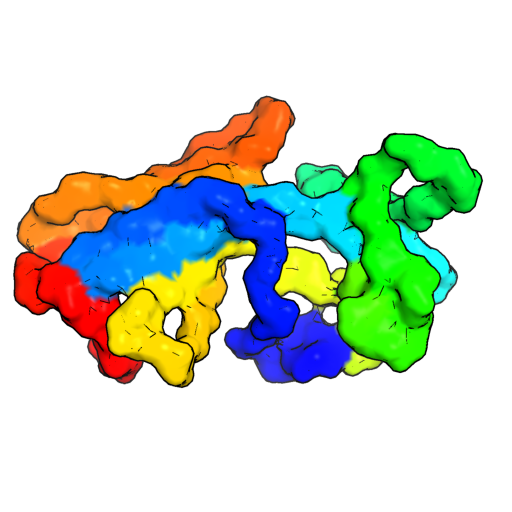1 114 ? -2.240 1.281 2.619 1.00 98.50 114 PHE A C 1
ATOM 860 O O . PHE A 1 114 ? -1.449 2.223 2.646 1.00 98.50 114 PHE A O 1
ATOM 867 N N . ASN A 1 115 ? -3.218 1.143 3.509 1.00 98.62 115 ASN A N 1
ATOM 868 C CA . ASN A 1 115 ? -3.216 1.918 4.742 1.00 98.62 115 ASN A CA 1
ATOM 869 C C . ASN A 1 115 ? -2.066 1.450 5.641 1.00 98.62 115 ASN A C 1
ATOM 871 O O . ASN A 1 115 ? -1.851 0.248 5.832 1.00 98.62 115 ASN A O 1
ATOM 875 N N . VAL A 1 116 ? -1.318 2.407 6.178 1.00 98.31 116 VAL A N 1
ATOM 876 C CA . VAL A 1 116 ? -0.169 2.201 7.060 1.00 98.31 116 VAL A CA 1
ATOM 877 C C . VAL A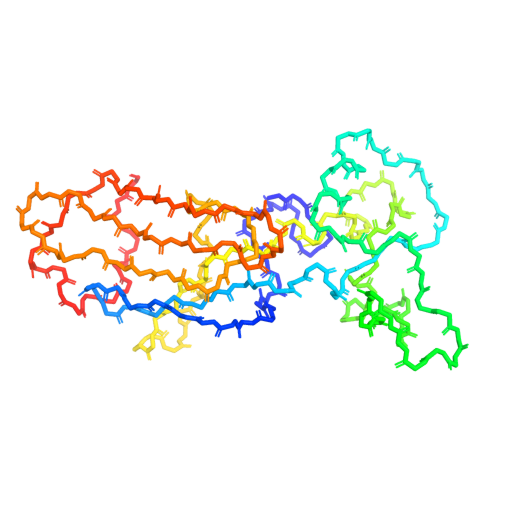 1 116 ? -0.567 2.661 8.451 1.00 98.31 116 VAL A C 1
ATOM 879 O O . VAL A 1 116 ? -0.838 3.841 8.652 1.00 98.31 116 VAL A O 1
ATOM 882 N N . GLU A 1 117 ? -0.588 1.748 9.413 1.00 97.81 117 GLU A N 1
ATOM 883 C CA . GLU A 1 117 ? -0.846 2.098 10.803 1.00 97.81 117 GLU A CA 1
ATOM 884 C C . GLU A 1 117 ? 0.447 2.466 11.527 1.00 97.81 117 GLU A C 1
ATOM 886 O O . GLU A 1 117 ? 1.466 1.788 11.383 1.00 97.81 117 GLU A O 1
ATOM 891 N N . ILE A 1 118 ? 0.397 3.550 12.296 1.00 97.31 118 ILE A N 1
ATOM 892 C CA . ILE A 1 118 ? 1.517 4.150 13.017 1.00 97.31 118 ILE A CA 1
ATOM 893 C C . ILE A 1 118 ? 1.065 4.419 14.450 1.00 97.31 118 ILE A C 1
ATOM 895 O O . ILE A 1 118 ? -0.006 4.990 14.661 1.00 97.31 118 ILE A O 1
ATOM 899 N N . ASP A 1 119 ? 1.882 4.032 15.432 1.00 96.19 119 ASP A N 1
ATOM 900 C CA . ASP A 1 119 ? 1.720 4.523 16.801 1.00 96.19 119 ASP A CA 1
ATOM 901 C C . ASP A 1 119 ? 2.412 5.884 16.952 1.00 96.19 119 ASP A C 1
ATOM 903 O O . ASP A 1 119 ? 3.645 5.938 16.928 1.00 96.19 119 ASP A O 1
ATOM 907 N N . PRO A 1 120 ? 1.682 6.995 17.120 1.00 94.69 120 PRO A N 1
ATOM 908 C CA . PRO A 1 120 ? 2.328 8.272 17.393 1.00 94.69 120 PRO A CA 1
ATOM 909 C C . PRO A 1 120 ? 2.939 8.339 18.805 1.00 94.69 120 PRO A C 1
ATOM 911 O O . PRO A 1 120 ? 3.784 9.197 19.049 1.00 94.69 120 PRO A O 1
ATOM 914 N N . LEU A 1 121 ? 2.532 7.464 19.734 1.00 92.44 121 LEU A N 1
ATOM 915 C CA . LEU A 1 121 ? 3.012 7.441 21.120 1.00 92.44 121 LEU A CA 1
ATOM 916 C C . LEU A 1 121 ? 4.151 6.437 21.345 1.00 92.44 121 LEU A C 1
ATOM 918 O O . LEU A 1 121 ? 4.863 6.543 22.344 1.00 92.44 121 LEU A O 1
ATOM 922 N N . ALA A 1 122 ? 4.375 5.506 20.413 1.00 93.25 122 ALA A N 1
ATOM 923 C CA . ALA A 1 122 ? 5.508 4.584 20.432 1.00 93.25 122 ALA A CA 1
ATOM 924 C C . ALA A 1 122 ? 6.480 4.885 19.270 1.00 93.25 122 ALA A C 1
ATOM 926 O O . ALA A 1 122 ? 6.468 4.179 18.259 1.00 93.25 122 ALA A O 1
ATOM 927 N N . PRO A 1 123 ? 7.369 5.894 19.392 1.00 93.00 123 PRO A N 1
ATOM 928 C CA . PRO A 1 123 ? 8.198 6.389 18.282 1.00 93.00 123 PRO A CA 1
ATOM 929 C C . PRO A 1 123 ? 9.218 5.374 17.742 1.00 93.00 123 PRO A C 1
ATOM 931 O O . PRO A 1 123 ? 9.707 5.530 16.628 1.00 93.00 123 PRO A O 1
ATOM 934 N N . ASN A 1 124 ? 9.534 4.334 18.519 1.00 94.12 124 ASN A N 1
ATOM 935 C CA . ASN A 1 124 ? 10.422 3.242 18.108 1.00 94.12 124 ASN A CA 1
ATOM 936 C C . ASN A 1 124 ? 9.656 2.025 17.557 1.00 94.12 124 ASN A C 1
ATOM 938 O O . ASN A 1 124 ? 10.274 1.019 17.207 1.00 94.12 124 ASN A O 1
ATOM 942 N N . SER A 1 125 ? 8.320 2.077 17.523 1.00 93.38 125 SER A N 1
ATOM 943 C CA . SER A 1 125 ? 7.510 1.019 16.919 1.00 93.38 125 SER A CA 1
ATOM 944 C C . SER A 1 125 ? 7.695 1.003 15.403 1.00 93.38 125 SER A C 1
ATOM 946 O O . SER A 1 125 ? 7.991 2.018 14.772 1.00 93.38 125 SER A O 1
ATOM 948 N N . THR A 1 126 ? 7.537 -0.174 14.804 1.00 94.81 126 THR A N 1
ATOM 949 C CA . THR A 1 126 ? 7.559 -0.315 13.347 1.00 94.81 126 THR A CA 1
ATOM 950 C C . THR A 1 126 ? 6.136 -0.153 12.810 1.00 94.81 126 THR A C 1
ATOM 952 O O . THR A 1 126 ? 5.275 -0.947 13.190 1.00 94.81 126 THR A O 1
ATOM 955 N N . PRO A 1 127 ? 5.868 0.822 11.920 1.00 96.19 127 PRO A N 1
ATOM 956 C CA . PRO A 1 127 ? 4.577 0.930 11.247 1.00 96.19 127 PRO A CA 1
ATOM 957 C C . PRO A 1 127 ? 4.210 -0.343 10.482 1.00 96.19 127 PRO A C 1
ATOM 959 O O . PRO A 1 127 ? 5.092 -0.976 9.897 1.00 96.19 127 PRO A O 1
ATOM 962 N N . ALA A 1 128 ? 2.920 -0.680 10.391 1.00 96.06 128 ALA A N 1
ATOM 963 C CA . ALA A 1 128 ? 2.487 -1.848 9.618 1.00 96.06 128 ALA A CA 1
ATOM 964 C C . ALA A 1 128 ? 1.510 -1.509 8.495 1.00 96.06 128 ALA A C 1
ATOM 966 O O . ALA A 1 128 ? 0.568 -0.733 8.654 1.00 96.06 128 ALA A O 1
ATOM 967 N N . LYS A 1 129 ? 1.695 -2.185 7.361 1.00 97.44 129 LYS A N 1
ATOM 968 C CA . LYS A 1 129 ? 0.747 -2.199 6.245 1.00 97.44 129 LYS A CA 1
ATOM 969 C C . LYS A 1 129 ? -0.468 -3.046 6.633 1.00 97.44 129 LYS A C 1
ATOM 971 O O . LYS A 1 129 ? -0.339 -4.248 6.867 1.00 97.44 129 LYS A O 1
ATOM 976 N N . ARG A 1 130 ? -1.666 -2.463 6.666 1.00 97.25 130 ARG A N 1
ATOM 977 C CA . ARG A 1 130 ? -2.916 -3.183 6.962 1.00 97.25 130 ARG A CA 1
ATOM 978 C C . ARG A 1 130 ? -3.470 -3.849 5.707 1.00 97.25 130 ARG A C 1
ATOM 980 O O . ARG A 1 130 ? -4.473 -3.429 5.143 1.00 97.25 130 ARG A O 1
ATOM 987 N N . VAL A 1 131 ? -2.814 -4.929 5.280 1.00 96.81 131 VAL A N 1
ATOM 988 C CA . VAL A 1 131 ? -3.125 -5.640 4.023 1.00 96.81 131 VAL A CA 1
ATOM 989 C C . VAL A 1 131 ? -4.567 -6.156 3.932 1.00 96.81 131 VAL A C 1
ATOM 991 O O . VAL A 1 131 ? -5.118 -6.229 2.837 1.00 96.81 131 VAL A O 1
ATOM 994 N N . ALA A 1 132 ? -5.208 -6.449 5.070 1.00 97.44 132 ALA A N 1
ATOM 995 C CA . ALA A 1 132 ? -6.612 -6.866 5.136 1.00 97.44 132 ALA A CA 1
ATOM 996 C C . ALA A 1 132 ? -7.597 -5.775 4.665 1.00 97.44 132 ALA A C 1
ATOM 998 O O . ALA A 1 132 ? -8.705 -6.092 4.244 1.00 97.44 132 ALA A O 1
ATOM 999 N N . MET A 1 133 ? -7.185 -4.502 4.687 1.00 98.38 133 MET A N 1
ATOM 1000 C CA . MET A 1 133 ? -7.978 -3.367 4.200 1.00 98.38 133 MET A CA 1
ATOM 1001 C C . MET A 1 133 ? -7.890 -3.183 2.675 1.00 98.38 133 MET A C 1
ATOM 1003 O O . MET A 1 133 ? -8.489 -2.263 2.124 1.00 98.38 133 MET A O 1
ATOM 1007 N N . GLY A 1 134 ? -7.179 -4.075 1.979 1.00 98.00 134 GLY A N 1
ATOM 1008 C CA . GLY A 1 134 ? -7.050 -4.063 0.528 1.00 98.00 134 GLY A CA 1
ATOM 1009 C C . GLY A 1 134 ? -5.956 -3.128 0.015 1.00 98.00 134 GLY A C 1
ATOM 1010 O O . GLY A 1 134 ? -5.386 -2.315 0.747 1.00 98.00 134 GLY A O 1
ATOM 1011 N N . ARG A 1 135 ? -5.650 -3.280 -1.277 1.00 97.88 135 ARG A N 1
ATOM 1012 C CA . ARG A 1 135 ? -4.591 -2.545 -1.969 1.00 97.88 135 ARG A CA 1
ATOM 1013 C C . ARG A 1 135 ? -5.166 -1.716 -3.111 1.00 97.88 135 ARG A C 1
ATOM 1015 O O . ARG A 1 135 ? -5.708 -2.303 -4.042 1.00 97.88 135 ARG A O 1
ATOM 1022 N N . PHE A 1 136 ? -5.040 -0.395 -3.050 1.00 98.12 136 PHE A N 1
ATOM 1023 C CA . PHE A 1 136 ? -5.497 0.550 -4.079 1.00 98.12 136 PHE A CA 1
ATOM 1024 C C . PHE A 1 136 ? -4.944 1.959 -3.803 1.00 98.12 136 PHE A C 1
ATOM 1026 O O . PHE A 1 136 ? -3.992 2.092 -3.038 1.00 98.12 136 PHE A O 1
ATOM 1033 N N . ALA A 1 137 ? -5.453 2.988 -4.483 1.00 98.19 137 ALA A N 1
ATOM 1034 C CA . ALA A 1 137 ? -5.078 4.382 -4.252 1.00 98.19 137 ALA A CA 1
ATOM 1035 C C . ALA A 1 137 ? -5.896 4.953 -3.079 1.00 98.19 137 ALA A C 1
ATOM 1037 O O . ALA A 1 137 ? -6.924 5.585 -3.290 1.00 98.19 137 ALA A O 1
ATOM 1038 N N . HIS A 1 138 ? -5.505 4.636 -1.839 1.00 98.69 138 HIS A N 1
ATOM 1039 C CA . HIS A 1 138 ? -6.277 5.005 -0.645 1.00 98.69 138 HIS A CA 1
ATOM 1040 C C . HIS A 1 138 ? -6.224 6.511 -0.390 1.00 98.69 138 HIS A C 1
ATOM 1042 O O . HIS A 1 138 ? -5.152 7.040 -0.114 1.00 98.69 138 HIS A O 1
ATOM 1048 N N . GLU A 1 139 ? -7.383 7.166 -0.382 1.00 98.19 139 GLU A N 1
ATOM 1049 C CA . GLU A 1 139 ? -7.486 8.595 -0.046 1.00 98.19 139 GLU A CA 1
ATOM 1050 C C . GLU A 1 139 ? -7.528 8.822 1.469 1.00 98.19 139 GLU A C 1
ATOM 1052 O O . GLU A 1 139 ? -6.774 9.609 2.028 1.00 98.19 139 GLU A O 1
ATOM 1057 N N . ALA A 1 140 ? -8.407 8.097 2.158 1.00 97.56 140 ALA A N 1
ATOM 1058 C CA . ALA A 1 140 ? -8.613 8.186 3.598 1.00 97.56 140 ALA A CA 1
ATOM 1059 C C . ALA A 1 140 ? -9.144 6.853 4.141 1.00 97.56 140 ALA A C 1
ATOM 1061 O O . ALA A 1 140 ? -9.704 6.046 3.393 1.00 97.56 140 ALA A O 1
ATOM 1062 N N . ALA A 1 141 ? -9.028 6.649 5.455 1.00 98.31 141 ALA A N 1
ATOM 1063 C CA . ALA A 1 141 ? -9.550 5.473 6.148 1.00 98.31 141 ALA A CA 1
ATOM 1064 C C . ALA A 1 141 ? -10.391 5.900 7.358 1.00 98.31 141 ALA A C 1
ATOM 1066 O O . ALA A 1 141 ? -9.881 6.129 8.455 1.00 98.31 141 ALA A O 1
ATOM 1067 N N . VAL A 1 142 ? -11.704 6.018 7.163 1.00 98.31 142 VAL A N 1
ATOM 1068 C CA . VAL A 1 142 ? -12.615 6.564 8.176 1.00 98.31 142 VAL A CA 1
ATOM 1069 C C . VAL A 1 142 ? -13.231 5.436 8.995 1.00 98.31 142 VAL A C 1
ATOM 1071 O O . VAL A 1 142 ? -13.995 4.625 8.468 1.00 98.31 142 VAL A O 1
ATOM 1074 N N . CYS A 1 143 ? -12.911 5.389 10.288 1.00 98.00 143 CYS A N 1
ATOM 1075 C CA . CYS A 1 143 ? -13.504 4.430 11.215 1.00 98.00 143 CYS A CA 1
ATOM 1076 C C . CYS A 1 143 ? -14.964 4.801 11.529 1.00 98.00 143 CYS A C 1
ATOM 1078 O O . CYS A 1 143 ? -15.302 5.974 11.696 1.00 98.00 143 CYS A O 1
ATOM 1080 N N . SER A 1 144 ? -15.834 3.799 11.625 1.00 97.31 144 SER A N 1
ATOM 1081 C CA . SER A 1 144 ? -17.197 3.952 12.124 1.00 97.31 144 SER A CA 1
ATOM 1082 C C . SER A 1 144 ? -17.209 4.382 13.587 1.00 97.31 144 SER A C 1
ATOM 1084 O O . SER A 1 144 ? -16.247 4.168 14.323 1.00 97.31 144 SER A O 1
ATOM 1086 N N . LEU A 1 145 ? -18.349 4.904 14.042 1.00 96.75 145 LEU A N 1
ATOM 1087 C CA . LEU A 1 145 ? -18.562 5.129 15.467 1.00 96.75 145 LEU A CA 1
ATOM 1088 C C . LEU A 1 145 ? -18.436 3.795 16.228 1.00 96.75 145 LEU A C 1
ATOM 1090 O O . LEU A 1 145 ? -19.120 2.834 15.864 1.00 96.75 145 LEU A O 1
ATOM 1094 N N . PRO A 1 146 ? -17.569 3.713 17.250 1.00 96.38 146 PRO A N 1
ATOM 1095 C CA . PRO A 1 146 ? -17.405 2.499 18.030 1.00 96.38 146 PRO A CA 1
ATOM 1096 C C . PRO A 1 146 ? -18.654 2.215 18.872 1.00 96.38 146 PRO A C 1
ATOM 1098 O O . PRO A 1 146 ? -19.153 3.090 19.580 1.00 96.38 146 PRO A O 1
ATOM 1101 N N . VAL A 1 147 ? -19.132 0.970 18.832 1.00 97.88 147 VAL A N 1
ATOM 1102 C CA . VAL A 1 147 ? -20.232 0.471 19.669 1.00 97.88 147 VAL A CA 1
ATOM 1103 C C . VAL A 1 147 ? -19.737 -0.777 20.389 1.00 97.88 147 VAL A C 1
ATOM 1105 O O . VAL A 1 147 ? -19.230 -1.694 19.750 1.00 97.88 147 VAL A O 1
ATOM 1108 N N . ALA A 1 148 ? -19.839 -0.803 21.720 1.00 97.81 148 ALA A N 1
ATOM 1109 C CA . ALA A 1 148 ? -19.326 -1.909 22.528 1.00 97.81 148 ALA A CA 1
ATOM 1110 C C . ALA A 1 148 ? -19.911 -3.257 22.069 1.00 97.81 148 ALA A C 1
ATOM 1112 O O . ALA A 1 148 ? -21.122 -3.380 21.876 1.00 97.81 148 ALA A O 1
ATOM 1113 N N . GLY A 1 149 ? -19.046 -4.256 21.885 1.00 97.62 149 GLY A N 1
ATOM 1114 C CA . GLY A 1 149 ? -19.441 -5.590 21.432 1.00 97.62 149 GLY A CA 1
ATOM 1115 C C . GLY A 1 149 ? -19.820 -5.686 19.948 1.00 97.62 149 GLY A C 1
ATOM 1116 O O . GLY A 1 149 ? -20.293 -6.737 19.525 1.00 97.62 149 GLY A O 1
ATOM 1117 N N . GLN A 1 150 ? -19.607 -4.634 19.148 1.00 98.25 150 GLN A N 1
ATOM 1118 C CA . GLN A 1 150 ? -19.826 -4.641 17.697 1.00 98.25 150 GLN A CA 1
ATOM 1119 C C . GLN A 1 150 ? -18.502 -4.515 16.929 1.00 98.25 150 GLN A C 1
ATOM 1121 O O . GLN A 1 150 ? -17.578 -3.860 17.414 1.00 98.25 150 GLN A O 1
ATOM 1126 N N . PRO A 1 151 ? -18.388 -5.094 15.721 1.00 97.81 151 PRO A N 1
ATOM 1127 C CA . PRO A 1 151 ? -17.257 -4.849 14.832 1.00 97.81 151 PRO A CA 1
ATOM 1128 C C . PRO A 1 151 ? -17.076 -3.372 14.478 1.00 97.81 151 PRO A C 1
ATOM 1130 O O . PRO A 1 151 ? -18.044 -2.615 14.375 1.00 97.81 151 PRO A O 1
ATOM 1133 N N . LEU A 1 152 ? -15.837 -2.984 14.187 1.00 98.00 152 LEU A N 1
ATOM 1134 C CA . LEU A 1 152 ? -15.523 -1.686 13.603 1.00 98.00 152 LEU A CA 1
ATOM 1135 C C . LEU A 1 152 ? -15.530 -1.786 12.082 1.00 98.00 152 LEU A C 1
ATOM 1137 O O . LEU A 1 152 ? -15.006 -2.736 11.499 1.00 98.00 152 LEU A O 1
ATOM 1141 N N . ALA A 1 153 ? -16.102 -0.779 11.430 1.00 98.44 153 ALA A N 1
ATOM 1142 C CA . ALA A 1 153 ? -16.005 -0.617 9.992 1.00 98.44 153 ALA A CA 1
ATOM 1143 C C . ALA A 1 153 ? -15.027 0.502 9.637 1.00 98.44 153 ALA A C 1
ATOM 1145 O O . ALA A 1 153 ? -15.017 1.546 10.279 1.00 98.44 153 ALA A O 1
ATOM 1146 N N . PHE A 1 154 ? -14.260 0.310 8.571 1.00 98.69 154 PHE A N 1
ATOM 1147 C CA . PHE A 1 154 ? -13.399 1.328 7.982 1.00 98.69 154 PHE A CA 1
ATOM 1148 C C . PHE A 1 154 ? -13.844 1.583 6.545 1.00 98.69 154 PHE A C 1
ATOM 1150 O O . PHE A 1 154 ? -13.825 0.668 5.718 1.00 98.69 154 PHE A O 1
ATOM 1157 N N . TYR A 1 155 ? -14.261 2.813 6.259 1.00 98.75 155 TYR A N 1
ATOM 1158 C CA . TYR A 1 155 ? -14.669 3.265 4.931 1.00 98.75 155 TYR A CA 1
ATOM 1159 C C . TYR A 1 155 ? -13.481 3.914 4.222 1.00 98.75 155 TYR A C 1
ATOM 1161 O O . TYR A 1 155 ? -12.799 4.754 4.809 1.00 98.75 155 TYR A O 1
ATOM 1169 N N . MET A 1 156 ? -13.223 3.506 2.980 1.00 98.81 156 MET A N 1
ATOM 1170 C CA . MET A 1 156 ? -12.029 3.892 2.223 1.00 98.81 156 MET A CA 1
ATOM 1171 C C . MET A 1 156 ? -12.393 4.224 0.779 1.00 98.81 156 MET A C 1
ATOM 1173 O O . MET A 1 156 ? -13.083 3.447 0.120 1.00 98.81 156 MET A O 1
ATOM 1177 N N . GLY A 1 157 ? -11.928 5.365 0.278 1.00 98.56 157 GLY A N 1
ATOM 1178 C CA . GLY A 1 157 ? -12.047 5.732 -1.135 1.00 98.56 157 GLY A CA 1
ATOM 1179 C C . GLY A 1 157 ? -10.813 5.309 -1.929 1.00 98.56 157 GLY A C 1
ATOM 1180 O O . GLY A 1 157 ? -9.702 5.368 -1.401 1.00 98.56 157 GLY A O 1
ATOM 1181 N N . CYS A 1 158 ? -11.012 4.899 -3.183 1.00 98.44 158 CYS A N 1
ATOM 1182 C CA . CYS A 1 158 ? -9.945 4.793 -4.174 1.00 98.44 158 CYS A CA 1
ATOM 1183 C C . CYS A 1 158 ? -9.968 6.047 -5.060 1.00 98.44 158 CYS A C 1
ATOM 1185 O O . CYS A 1 158 ? -10.861 6.158 -5.905 1.00 98.44 158 CYS A O 1
ATOM 1187 N N . ASP A 1 159 ? -9.039 6.989 -4.861 1.00 97.06 159 ASP A N 1
ATOM 1188 C CA . ASP A 1 159 ? -9.030 8.247 -5.623 1.00 97.06 159 ASP A CA 1
ATOM 1189 C C . ASP A 1 159 ? -8.387 8.070 -7.002 1.00 97.06 159 ASP A C 1
ATOM 1191 O O . ASP A 1 159 ? -7.245 8.420 -7.290 1.00 97.06 159 ASP A O 1
ATOM 1195 N N . ALA A 1 160 ? -9.162 7.460 -7.890 1.00 93.88 160 ALA A N 1
ATOM 1196 C CA . ALA A 1 160 ? -8.943 7.561 -9.314 1.00 93.88 160 ALA A CA 1
ATOM 1197 C C . ALA A 1 160 ? -10.287 7.578 -10.039 1.00 93.88 160 ALA A C 1
ATOM 1199 O O . ALA A 1 160 ? -11.326 7.121 -9.552 1.00 93.88 160 ALA A O 1
ATOM 1200 N N . ARG A 1 161 ? -10.280 8.132 -11.251 1.00 94.69 161 ARG A N 1
ATOM 1201 C CA . ARG A 1 161 ? -11.505 8.309 -12.030 1.00 94.69 161 ARG A CA 1
ATOM 1202 C C . ARG A 1 161 ? -12.174 6.956 -12.292 1.00 94.69 161 ARG A C 1
ATOM 1204 O O . ARG A 1 161 ? -11.563 6.081 -12.899 1.00 94.69 161 ARG A O 1
ATOM 1211 N N . ASN A 1 162 ? -13.452 6.851 -11.929 1.00 95.75 162 ASN A N 1
ATOM 1212 C CA . ASN A 1 162 ? -14.277 5.644 -12.069 1.00 95.75 162 ASN A CA 1
ATOM 1213 C C . ASN A 1 162 ? -13.806 4.436 -11.235 1.00 95.75 162 ASN A C 1
ATOM 1215 O O . ASN A 1 162 ? -14.138 3.301 -11.576 1.00 95.75 162 ASN A O 1
ATOM 1219 N N . GLU A 1 163 ? -13.054 4.665 -10.159 1.00 98.00 163 GLU A N 1
ATOM 1220 C CA . GLU A 1 163 ? -12.791 3.641 -9.147 1.00 98.00 163 GLU A CA 1
ATOM 1221 C C . GLU A 1 163 ? -13.870 3.649 -8.047 1.00 98.00 163 GLU A C 1
ATOM 1223 O O . GLU A 1 163 ? -14.913 4.300 -8.163 1.00 98.00 163 GLU A O 1
ATOM 1228 N N . TYR A 1 164 ? -13.668 2.839 -7.009 1.00 98.31 164 TYR A N 1
ATOM 1229 C CA . TYR A 1 164 ? -14.720 2.446 -6.075 1.00 98.31 164 TYR A CA 1
ATOM 1230 C C . TYR A 1 164 ? -14.541 3.010 -4.662 1.00 98.31 164 TYR A C 1
ATOM 1232 O O . TYR A 1 164 ? -13.480 3.501 -4.273 1.00 98.31 164 TYR A O 1
ATOM 1240 N N . ILE A 1 165 ? -15.600 2.852 -3.867 1.00 98.50 165 ILE A N 1
ATOM 1241 C CA . ILE A 1 165 ? -15.586 3.017 -2.413 1.00 98.50 165 ILE A CA 1
ATOM 1242 C C . ILE A 1 165 ? -15.607 1.625 -1.781 1.00 98.50 165 ILE A C 1
ATOM 1244 O O . ILE A 1 165 ? -16.389 0.758 -2.175 1.00 98.50 165 ILE A O 1
ATOM 1248 N N . TYR A 1 166 ? -14.762 1.426 -0.779 1.00 98.81 166 TYR A N 1
ATOM 1249 C CA . TYR A 1 166 ? -14.575 0.169 -0.074 1.00 98.81 166 TYR A CA 1
ATOM 1250 C C . TYR A 1 166 ? -14.963 0.293 1.398 1.00 98.81 166 TYR A C 1
ATOM 1252 O O . TYR A 1 166 ? -14.890 1.361 2.008 1.00 98.81 166 TYR A O 1
ATOM 1260 N N . LYS A 1 167 ? -15.352 -0.841 1.983 1.00 98.62 167 LYS A N 1
ATOM 1261 C CA . LYS A 1 167 ? -15.621 -0.988 3.412 1.00 98.62 167 LYS A CA 1
ATOM 1262 C C . LYS A 1 167 ? -14.926 -2.247 3.913 1.00 98.62 167 LYS A C 1
ATOM 1264 O O . LYS A 1 167 ? -15.225 -3.340 3.441 1.00 98.62 167 LYS A O 1
ATOM 1269 N N . PHE A 1 168 ? -14.036 -2.093 4.883 1.00 98.69 168 PHE A N 1
ATOM 1270 C CA . PHE A 1 168 ? -13.503 -3.197 5.677 1.00 98.69 168 PHE A CA 1
ATOM 1271 C C . PHE A 1 168 ? -14.299 -3.303 6.982 1.00 98.69 168 PHE A C 1
ATOM 1273 O O . PHE A 1 168 ? -14.686 -2.279 7.542 1.00 98.69 168 PHE A O 1
ATOM 1280 N N . VAL A 1 169 ? -14.560 -4.518 7.462 1.00 98.50 169 VAL A N 1
ATOM 1281 C CA . VAL A 1 169 ? -15.210 -4.772 8.756 1.00 98.50 169 VAL A CA 1
ATOM 1282 C C . VAL A 1 169 ? -14.311 -5.708 9.549 1.00 98.50 169 VAL A C 1
ATOM 1284 O O . VAL A 1 169 ? -13.913 -6.751 9.032 1.00 98.50 169 VAL A O 1
ATOM 1287 N N . SER A 1 170 ? -13.958 -5.320 10.773 1.00 97.50 170 SER A N 1
ATOM 1288 C CA . SER A 1 170 ? -13.084 -6.114 11.632 1.00 97.50 170 SER A CA 1
ATOM 1289 C C . SER A 1 170 ? -13.754 -7.420 12.060 1.00 97.50 170 SER A C 1
ATOM 1291 O O . SER A 1 170 ? -14.965 -7.484 12.248 1.00 97.50 170 SER A O 1
ATOM 1293 N N . THR A 1 171 ? -12.958 -8.468 12.266 1.00 97.06 171 THR A N 1
ATOM 1294 C CA . THR A 1 171 ? -13.443 -9.692 12.922 1.00 97.06 171 THR A CA 1
ATOM 1295 C C . THR A 1 171 ? -13.612 -9.472 14.425 1.00 97.06 171 THR A C 1
ATOM 1297 O O . THR A 1 171 ? -14.599 -9.908 15.011 1.00 97.06 171 THR A O 1
ATOM 1300 N N . ALA A 1 172 ? -12.654 -8.779 15.050 1.00 95.00 172 ALA A N 1
ATOM 1301 C CA . ALA A 1 172 ? -12.731 -8.411 16.457 1.00 95.00 172 ALA A CA 1
ATOM 1302 C C . ALA A 1 172 ? -13.841 -7.378 16.691 1.00 95.00 172 ALA A C 1
ATOM 1304 O O . ALA A 1 172 ? -14.056 -6.478 15.870 1.00 95.00 172 ALA A O 1
ATOM 1305 N N . VAL A 1 173 ? -14.521 -7.515 17.827 1.00 96.62 173 VAL A N 1
ATOM 1306 C CA . VAL A 1 173 ? -15.510 -6.551 18.312 1.00 96.62 173 VAL A CA 1
ATOM 1307 C C . VAL A 1 173 ? -14.834 -5.470 19.143 1.00 96.62 173 VAL A C 1
ATOM 1309 O O . VAL A 1 173 ? -13.814 -5.716 19.779 1.00 96.62 173 VAL A O 1
ATOM 1312 N N . TRP A 1 174 ? -15.412 -4.275 19.145 1.00 96.69 174 TRP A N 1
ATOM 1313 C CA . TRP A 1 174 ? -14.909 -3.151 19.914 1.00 96.69 174 TRP A CA 1
ATOM 1314 C C . TRP A 1 174 ? -15.107 -3.350 21.420 1.00 96.69 174 TRP A C 1
ATOM 1316 O O . TRP A 1 174 ? -16.238 -3.548 21.883 1.00 96.69 174 TRP A O 1
ATOM 1326 N N . ASP A 1 175 ? -14.022 -3.206 22.178 1.00 95.88 175 ASP A N 1
ATOM 1327 C CA . ASP A 1 175 ? -14.037 -3.088 23.631 1.00 95.88 175 ASP A CA 1
ATOM 1328 C C . ASP A 1 175 ? -13.712 -1.638 24.037 1.00 95.88 175 ASP A C 1
ATOM 1330 O O . ASP A 1 175 ? -12.646 -1.127 23.697 1.00 95.88 175 ASP A O 1
ATOM 1334 N N . PRO A 1 176 ? -14.584 -0.941 24.792 1.00 95.88 176 PRO A N 1
ATOM 1335 C CA . PRO A 1 176 ? -14.289 0.402 25.293 1.00 95.88 176 PRO A CA 1
ATOM 1336 C C . PRO A 1 176 ? -13.000 0.517 26.122 1.00 95.88 176 PRO A C 1
ATOM 1338 O O . 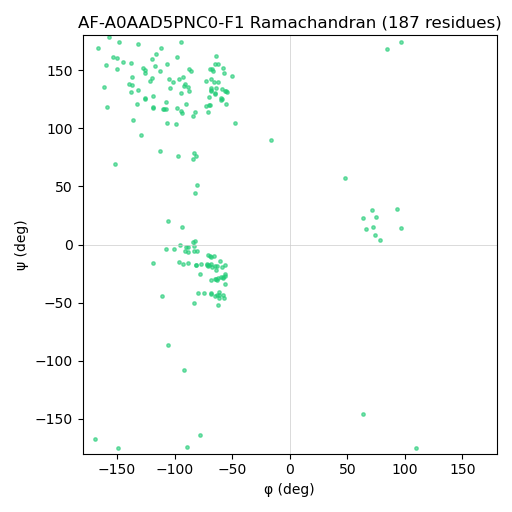PRO A 1 176 ? -12.502 1.627 26.300 1.00 95.88 176 PRO A O 1
ATOM 1341 N N . ARG A 1 177 ? -12.452 -0.594 26.632 1.00 95.25 177 ARG A N 1
ATOM 1342 C CA . ARG A 1 177 ? -11.155 -0.626 27.325 1.00 95.25 177 ARG A CA 1
ATOM 1343 C C . ARG A 1 177 ? -9.963 -0.399 26.393 1.00 95.25 177 ARG A C 1
ATOM 1345 O O . ARG A 1 177 ? -8.901 -0.039 26.886 1.00 95.25 177 ARG A O 1
ATOM 1352 N N . ASP A 1 178 ? -10.139 -0.546 25.081 1.00 92.31 178 ASP A N 1
ATOM 1353 C CA . ASP A 1 178 ? -9.068 -0.376 24.092 1.00 92.31 178 ASP A CA 1
ATOM 1354 C C . ASP A 1 178 ? -8.798 1.101 23.751 1.00 92.31 178 ASP A C 1
ATOM 1356 O O . ASP A 1 178 ? -7.860 1.410 23.013 1.00 92.31 178 ASP A O 1
ATOM 1360 N N . VAL A 1 179 ? -9.604 2.042 24.265 1.00 93.12 179 VAL A N 1
ATOM 1361 C CA . VAL A 1 179 ? -9.433 3.482 24.012 1.00 93.12 179 VAL A CA 1
ATOM 1362 C C . VAL A 1 179 ? -8.027 3.934 24.398 1.00 93.12 179 VAL A C 1
ATOM 1364 O O . VAL A 1 179 ? -7.624 3.844 25.554 1.00 93.12 179 VAL A O 1
ATOM 1367 N N . GLY A 1 180 ? -7.297 4.484 23.424 1.00 84.88 180 GLY A N 1
ATOM 1368 C CA . GLY A 1 180 ? -5.941 4.991 23.639 1.00 84.88 180 GLY A CA 1
ATOM 1369 C C . GLY A 1 180 ? -4.901 3.921 23.987 1.00 84.88 180 GLY A C 1
ATOM 1370 O O . GLY A 1 180 ? -3.809 4.284 24.416 1.00 84.88 180 GLY A O 1
ATOM 1371 N N . GLY A 1 181 ? -5.211 2.633 23.803 1.00 84.25 181 GLY A N 1
ATOM 1372 C CA . GLY A 1 181 ? -4.287 1.528 24.063 1.00 84.25 181 GLY A CA 1
ATOM 1373 C C . GLY A 1 181 ? -3.059 1.490 23.144 1.00 84.25 181 GLY A C 1
ATOM 1374 O O . GLY A 1 181 ? -2.133 0.730 23.415 1.00 84.25 181 GLY A O 1
ATOM 1375 N N . GLY A 1 182 ? -3.032 2.303 22.082 1.00 85.25 182 GLY A N 1
ATOM 1376 C CA . GLY A 1 182 ? -1.970 2.306 21.079 1.00 85.25 182 GLY A CA 1
ATOM 1377 C C . GLY A 1 182 ? -1.924 0.975 20.340 1.00 85.25 182 GLY A C 1
ATOM 1378 O O . GLY A 1 182 ? -2.953 0.331 20.127 1.00 85.25 182 GLY A O 1
ATOM 1379 N N . TRP A 1 183 ? -0.732 0.537 19.951 1.00 75.00 183 TRP A N 1
ATOM 1380 C CA . TRP A 1 183 ? -0.560 -0.851 19.535 1.00 75.00 183 TRP A CA 1
ATOM 1381 C C . TRP A 1 183 ? -0.716 -1.760 20.751 1.00 75.00 183 TRP A C 1
ATOM 1383 O O . TRP A 1 183 ? 0.109 -1.678 21.666 1.00 75.00 183 TRP A O 1
ATOM 1393 N N . PRO A 1 184 ? -1.682 -2.697 20.764 1.00 55.25 184 PRO A N 1
ATOM 1394 C CA . PRO A 1 184 ? -1.563 -3.797 21.694 1.00 55.25 184 PRO A CA 1
ATOM 1395 C C . PRO A 1 184 ? -0.249 -4.500 21.352 1.00 55.25 184 PRO A C 1
ATOM 1397 O O . PRO A 1 184 ? -0.026 -4.881 20.200 1.00 55.25 184 PRO A O 1
ATOM 1400 N N . LEU A 1 185 ? 0.643 -4.634 22.338 1.00 38.94 185 LEU A N 1
ATOM 1401 C CA . LEU A 1 185 ? 1.762 -5.569 22.273 1.00 38.94 185 LEU A CA 1
ATOM 1402 C C . LEU A 1 185 ? 1.183 -6.909 21.811 1.00 38.94 185 LEU A C 1
ATOM 1404 O O . LEU A 1 185 ? 0.450 -7.556 22.556 1.00 38.94 185 LEU A O 1
ATOM 1408 N N . ALA A 1 186 ? 1.435 -7.225 20.541 1.00 31.53 186 ALA A N 1
ATOM 1409 C CA . ALA A 1 186 ? 0.957 -8.365 19.775 1.00 31.53 186 ALA A CA 1
ATOM 1410 C C . ALA A 1 186 ? 0.381 -9.508 20.627 1.00 31.53 186 ALA A C 1
ATOM 1412 O O . ALA A 1 186 ? 1.111 -10.412 21.013 1.00 31.53 186 ALA A O 1
ATOM 1413 N N . THR A 1 187 ? -0.922 -9.488 20.908 1.00 30.39 187 THR A N 1
ATOM 1414 C CA . THR A 1 187 ? -1.635 -10.638 21.485 1.00 30.39 187 THR A CA 1
ATOM 1415 C C . THR A 1 187 ? -3.105 -10.629 21.070 1.00 30.39 187 THR A C 1
ATOM 1417 O O . THR A 1 187 ? -4.023 -10.425 21.853 1.00 30.39 187 THR A O 1
ATOM 1420 N N . SER A 1 188 ? -3.352 -10.886 19.794 1.00 25.30 188 SER A N 1
ATOM 1421 C CA . SER A 1 188 ? -4.398 -11.836 19.409 1.00 25.30 188 SER A CA 1
ATOM 1422 C C . SER A 1 188 ? -4.098 -12.318 17.997 1.00 25.30 188 SER A C 1
ATOM 1424 O O . SER A 1 188 ? -3.943 -11.533 17.066 1.00 25.30 188 SER A O 1
ATOM 1426 N N . THR A 1 189 ? -3.887 -13.627 17.943 1.00 30.70 189 THR A N 1
ATOM 1427 C CA . THR A 1 189 ? -3.662 -14.501 16.787 1.00 30.70 189 THR A CA 1
ATOM 1428 C C . THR A 1 189 ? -4.642 -14.279 15.650 1.00 30.70 189 THR A C 1
ATOM 1430 O O . THR A 1 189 ? -5.844 -14.130 15.970 1.00 30.70 189 THR A O 1
#

Secondary structure (DSSP, 8-state):
---SS-SSSS--S----EEEEEE-TTS-EEEEE-SGGGG-B--S--PPPPHHHHHHHHHTT-BSSPPPTT-S--SS--GGGG-SSSHHHHTTB----SSSTTTS-TTGGGG-SSEEEE-SS-TTSPPEE-GGG--S-EEEEEEPPP-TTSEEEEEEEE-STT--EEEEEEEEEP-GGGTT--S--S---

Foldseek 3Di:
DAALVDRVPQDADDAPDFAAWEADQLGKIWTFAALLLQQAEADDDDDDDDPVLVVVNVVQQRHDYAPDPPDPDDSHPRQLVVDCPPCVRVLRHLYPHDPDRSGHNVCNSVSYQFIWIDQPPCPPDDIDGPCQQDGARWNYWYWDDADAQAWIKTWTDRPDPPDDIDIDTDPDHDDPVSRNVGDDPDPDD

Solvent-accessible surface area (backbone atoms only — not comparable to full-atom values): 10575 Å² total; per-residue (Å²): 89,53,19,51,90,28,71,86,21,86,64,64,100,74,84,50,56,65,61,42,47,23,62,48,76,28,52,29,39,30,43,9,11,22,73,39,34,28,48,27,25,34,51,80,80,47,67,83,71,54,73,68,56,50,51,50,38,56,72,62,51,35,25,77,53,73,62,60,90,91,58,93,72,62,68,33,72,47,55,28,74,80,29,82,82,45,68,92,22,26,47,28,29,35,28,43,65,35,96,46,42,61,64,23,24,49,40,44,70,78,66,54,20,31,40,32,39,36,44,82,86,44,83,84,60,81,68,42,71,43,64,89,70,43,76,49,28,26,36,32,39,44,56,51,87,84,44,77,76,34,58,47,36,34,41,31,41,34,77,51,92,94,57,56,77,47,74,40,70,48,90,61,53,36,56,80,84,42,55,63,53,41,69,69,79,89,80,80,133

Mean predicted aligned error: 4.49 Å